Protein AF-A0A7J8U9G7-F1 (afdb_monomer)

Sequence (205 aa):
MRRFLQSLELFEDNERKKLAIFTALAFSQKLSGLPPETVFQPLLKDNLVVKGLVLSFITDFFKEYLVDNSLDDLISILKRGKMEDNLLDFFPSAKRSPEGFSEHFTKEGLVPLVEYNEKKIFEVKLKEMKSALTTQIAEESDISEVIENVKQRVKDAKLPDIEVVRILWDVIMDAVQWSGKNQQQNANSALRQVMCFVFLQFFPF

pLDDT: mean 87.08, std 10.84, range [46.69, 98.31]

Solvent-accessible surface area (backbone atoms only — not comparable to full-atom values): 11313 Å² total; per-residue (Å²): 110,46,70,60,53,64,40,52,89,79,45,53,74,69,54,44,48,50,51,20,36,53,52,20,49,31,59,70,72,60,69,60,82,63,63,45,33,58,57,53,55,45,34,63,40,64,74,39,14,65,69,38,52,32,38,53,34,51,51,44,19,50,56,51,31,51,73,86,39,54,69,68,55,53,51,51,47,27,48,68,24,71,32,64,94,45,62,55,60,38,37,24,77,95,47,58,44,74,65,47,49,41,55,52,34,45,76,71,68,40,45,72,61,38,55,52,49,54,51,50,54,50,53,51,53,53,51,52,51,41,51,54,50,41,50,40,59,75,68,66,51,60,66,69,59,53,52,52,55,48,54,52,49,37,63,75,68,65,55,55,68,71,58,53,53,50,43,53,51,50,41,52,58,69,69,38,69,74,83,52,94,44,69,68,58,31,51,51,48,41,48,52,50,49,62,71,49,50,67,65,73,72,52,88,126

Mean predicted aligned error: 7.47 Å

InterPro domains:
  IPR016024 Armadillo-type fold [SSF48371] (123-187)
  IPR051245 eIF5-mimic translation initiation regulator [PTHR14208] (1-196)
  IPR057397 5MP1/2-like, HEAT domain [PF25504] (1-125)

Structure (mmCIF, N/CA/C/O backbone):
data_AF-A0A7J8U9G7-F1
#
_entry.id   AF-A0A7J8U9G7-F1
#
loop_
_atom_site.group_PDB
_atom_site.id
_atom_site.type_symbol
_atom_site.label_atom_id
_atom_site.label_alt_id
_atom_site.label_comp_id
_atom_site.label_asym_id
_atom_site.label_entity_id
_atom_site.label_seq_id
_atom_site.pdbx_PDB_ins_code
_atom_site.Cartn_x
_atom_site.Cartn_y
_atom_site.Cartn_z
_atom_site.occupancy
_atom_site.B_iso_or_equiv
_atom_site.auth_seq_id
_atom_site.auth_comp_id
_atom_site.auth_asym_id
_atom_site.auth_atom_id
_atom_site.pdbx_PDB_model_num
ATOM 1 N N . MET A 1 1 ? 18.805 11.893 -14.571 1.00 79.69 1 MET A N 1
ATOM 2 C CA . MET A 1 1 ? 17.710 10.918 -14.383 1.00 79.69 1 MET A CA 1
ATOM 3 C C . MET A 1 1 ? 16.328 11.478 -14.730 1.00 79.69 1 MET A C 1
ATOM 5 O O . MET A 1 1 ? 15.748 11.022 -15.703 1.00 79.69 1 MET A O 1
ATOM 9 N N . ARG A 1 2 ? 15.830 12.520 -14.041 1.00 84.75 2 ARG A N 1
ATOM 10 C CA . ARG A 1 2 ? 14.487 13.114 -14.258 1.00 84.75 2 ARG A CA 1
ATOM 11 C C . ARG A 1 2 ? 14.052 13.301 -15.724 1.00 84.75 2 ARG A C 1
ATOM 13 O O . ARG A 1 2 ? 12.976 12.849 -16.091 1.00 84.75 2 ARG A O 1
ATOM 20 N N . ARG A 1 3 ? 14.874 13.950 -16.563 1.00 84.06 3 ARG A N 1
ATOM 21 C CA . ARG A 1 3 ? 14.530 14.220 -17.978 1.00 84.06 3 ARG A CA 1
ATOM 22 C C . ARG A 1 3 ? 14.336 12.944 -18.806 1.00 84.06 3 ARG A C 1
ATOM 24 O O . ARG A 1 3 ? 13.445 12.919 -19.642 1.00 84.06 3 ARG A O 1
ATOM 31 N N . PHE A 1 4 ? 15.123 11.899 -18.546 1.00 83.44 4 PHE A N 1
ATOM 32 C CA . PHE A 1 4 ? 14.993 10.606 -19.228 1.00 83.44 4 PHE A CA 1
ATOM 33 C C . PHE A 1 4 ? 13.660 9.939 -18.879 1.00 83.44 4 PHE A C 1
ATOM 35 O O . PHE A 1 4 ? 12.916 9.547 -19.770 1.00 83.44 4 PHE A O 1
ATOM 42 N N . LEU A 1 5 ? 13.308 9.922 -17.591 1.00 86.25 5 LEU A N 1
ATOM 43 C CA . LEU A 1 5 ? 12.048 9.352 -17.099 1.00 86.25 5 LEU A CA 1
ATOM 44 C C . LEU A 1 5 ? 10.814 10.121 -17.589 1.00 86.25 5 LEU A C 1
ATOM 46 O O . LEU A 1 5 ? 9.773 9.536 -17.853 1.00 86.25 5 LEU A O 1
ATOM 50 N N . GLN A 1 6 ? 10.926 11.437 -17.771 1.00 89.00 6 GLN A N 1
ATOM 51 C CA . GLN A 1 6 ? 9.841 12.251 -18.331 1.00 89.00 6 GLN A CA 1
ATOM 52 C C . GLN A 1 6 ? 9.730 12.168 -19.858 1.00 89.00 6 GLN A C 1
ATOM 54 O O . GLN A 1 6 ? 8.766 12.685 -20.421 1.00 89.00 6 GLN A O 1
ATOM 59 N N . SER A 1 7 ? 10.704 11.531 -20.508 1.00 89.62 7 SER A N 1
ATOM 60 C CA . SER A 1 7 ? 10.773 11.359 -21.959 1.00 89.62 7 SER A CA 1
ATOM 61 C C . SER A 1 7 ? 10.558 9.902 -22.370 1.00 89.62 7 SER A C 1
ATOM 63 O O . SER A 1 7 ? 10.917 9.541 -23.483 1.00 89.62 7 SER A O 1
ATOM 65 N N . LEU A 1 8 ? 9.974 9.062 -21.498 1.00 90.06 8 LEU A N 1
ATOM 66 C CA . LEU A 1 8 ? 9.712 7.642 -21.782 1.00 90.06 8 LEU A CA 1
ATOM 67 C C . LEU A 1 8 ? 8.971 7.418 -23.105 1.00 90.06 8 LEU A C 1
ATOM 69 O O . LEU A 1 8 ? 9.203 6.420 -23.774 1.00 90.06 8 LEU A O 1
ATOM 73 N N . GLU A 1 9 ? 8.111 8.356 -23.499 1.00 91.12 9 GLU A N 1
ATOM 74 C CA . GLU A 1 9 ? 7.371 8.298 -24.763 1.00 91.12 9 GLU A CA 1
ATOM 75 C C . GLU A 1 9 ? 8.240 8.411 -26.025 1.00 91.12 9 GLU A C 1
ATOM 77 O O . GLU A 1 9 ? 7.760 8.082 -27.103 1.00 91.12 9 GLU A O 1
ATOM 82 N N . LEU A 1 10 ? 9.488 8.871 -25.901 1.00 91.19 10 LEU A N 1
ATOM 83 C CA . LEU A 1 10 ? 10.442 8.975 -27.010 1.00 91.19 10 LEU A CA 1
ATOM 84 C C . LEU A 1 10 ? 11.277 7.703 -27.198 1.00 91.19 10 LEU A C 1
ATOM 86 O O . LEU A 1 10 ? 11.988 7.597 -28.190 1.00 91.19 10 LEU A O 1
ATOM 90 N N . PHE A 1 11 ? 11.213 6.772 -26.244 1.00 90.38 11 PHE A N 1
ATOM 91 C CA . PHE A 1 11 ? 11.969 5.526 -26.266 1.00 90.38 11 PHE A CA 1
ATOM 92 C C . PHE A 1 11 ? 11.122 4.379 -26.816 1.00 90.38 11 PHE A C 1
ATOM 94 O O . PHE A 1 11 ? 9.931 4.240 -26.495 1.00 90.38 11 PHE A O 1
ATOM 101 N N . GLU A 1 12 ? 11.763 3.501 -27.579 1.00 93.06 12 GLU A N 1
ATOM 102 C CA . GLU A 1 12 ? 11.168 2.236 -27.999 1.00 93.06 12 GLU A CA 1
ATOM 103 C C . GLU A 1 12 ? 10.930 1.308 -26.795 1.00 93.06 12 GLU A C 1
ATOM 105 O O . GLU A 1 12 ? 11.517 1.477 -25.721 1.00 93.06 12 GLU A O 1
ATOM 110 N N . ASP A 1 13 ? 10.077 0.292 -26.954 1.00 91.25 13 ASP A N 1
ATOM 111 C CA . ASP A 1 13 ? 9.720 -0.624 -25.858 1.00 91.25 13 ASP A CA 1
ATOM 112 C C . ASP A 1 13 ? 10.957 -1.285 -25.222 1.00 91.25 13 ASP A C 1
ATOM 114 O O . ASP A 1 13 ? 11.092 -1.334 -23.997 1.00 91.25 13 ASP A O 1
ATOM 118 N N . ASN A 1 14 ? 11.908 -1.733 -26.047 1.00 93.44 14 ASN A N 1
ATOM 119 C CA . ASN A 1 14 ? 13.140 -2.363 -25.570 1.00 93.44 14 ASN A CA 1
ATOM 120 C C . ASN A 1 14 ? 14.050 -1.375 -24.819 1.00 93.44 14 ASN A C 1
ATOM 122 O O . ASN A 1 14 ? 14.705 -1.737 -23.842 1.00 93.44 14 ASN A O 1
ATOM 126 N N . GLU A 1 15 ? 14.098 -0.118 -25.255 1.00 94.50 15 GLU A N 1
ATOM 127 C CA . GLU A 1 15 ? 14.894 0.922 -24.602 1.00 94.50 15 GLU A CA 1
ATOM 128 C C . GLU A 1 15 ? 14.301 1.302 -23.243 1.00 94.50 15 GLU A C 1
ATOM 130 O O . GLU A 1 15 ? 15.038 1.410 -22.261 1.00 94.50 15 GLU A O 1
ATOM 135 N N . ARG A 1 16 ? 12.967 1.418 -23.154 1.00 95.06 16 ARG A N 1
ATOM 136 C CA . ARG A 1 16 ? 12.263 1.639 -21.881 1.00 95.06 16 ARG A CA 1
ATOM 137 C C . ARG A 1 16 ? 12.526 0.513 -20.891 1.00 95.06 16 ARG A C 1
ATOM 139 O O . ARG A 1 16 ? 12.847 0.794 -19.737 1.00 95.06 16 ARG A O 1
ATOM 146 N N . LYS A 1 17 ? 12.456 -0.739 -21.348 1.00 96.12 17 LYS A N 1
ATOM 147 C CA . LYS A 1 17 ? 12.748 -1.910 -20.515 1.00 96.12 17 LYS A CA 1
ATOM 148 C C . LYS A 1 17 ? 14.187 -1.901 -20.001 1.00 96.12 17 LYS A C 1
ATOM 150 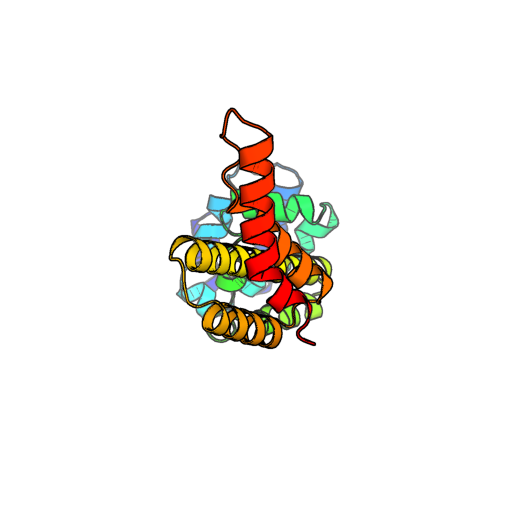O O . LYS A 1 17 ? 14.418 -2.067 -18.806 1.00 96.12 17 LYS A O 1
ATOM 155 N N . LYS A 1 18 ? 15.164 -1.642 -20.876 1.00 96.06 18 LYS A N 1
ATOM 156 C CA . LYS A 1 18 ? 16.576 -1.507 -20.475 1.00 96.06 18 LYS A CA 1
ATOM 157 C C . LYS A 1 18 ? 16.775 -0.386 -19.459 1.00 96.06 18 LYS A C 1
ATOM 159 O O . LYS A 1 18 ? 17.533 -0.563 -18.511 1.00 96.06 18 LYS A O 1
ATOM 164 N N . LEU A 1 19 ? 16.091 0.746 -19.629 1.00 95.19 19 LEU A N 1
ATOM 165 C CA . LEU A 1 19 ? 16.151 1.851 -18.677 1.00 95.19 19 LEU A CA 1
ATOM 166 C C . LEU A 1 19 ? 15.555 1.461 -17.316 1.00 95.19 19 LEU A C 1
ATOM 168 O O . LEU A 1 19 ? 16.134 1.819 -16.291 1.00 95.19 19 LEU A O 1
ATOM 172 N N . ALA A 1 20 ? 14.446 0.718 -17.290 1.00 96.62 20 ALA A N 1
ATOM 173 C CA . ALA A 1 20 ? 13.843 0.213 -16.056 1.00 96.62 20 ALA A CA 1
ATOM 174 C C . ALA A 1 20 ? 14.797 -0.726 -15.305 1.00 96.62 20 ALA A C 1
ATOM 176 O O . ALA A 1 20 ? 15.092 -0.482 -14.135 1.00 96.62 20 ALA A O 1
ATOM 177 N N . ILE A 1 21 ? 15.361 -1.711 -16.011 1.00 96.19 21 ILE A N 1
ATOM 178 C CA . ILE A 1 21 ? 16.351 -2.664 -15.485 1.00 96.19 21 ILE A CA 1
ATOM 179 C C . ILE A 1 21 ? 17.583 -1.930 -14.952 1.00 96.19 21 ILE A C 1
ATOM 181 O O . ILE A 1 21 ? 17.975 -2.111 -13.803 1.00 96.19 21 ILE A O 1
ATOM 185 N N . PHE A 1 22 ? 18.164 -1.029 -15.751 1.00 94.88 22 PHE A N 1
ATOM 186 C CA . PHE A 1 22 ? 19.314 -0.228 -15.330 1.00 94.88 22 PHE A CA 1
ATOM 187 C C . PHE A 1 22 ? 19.013 0.563 -14.053 1.00 94.88 22 PHE A C 1
ATOM 189 O O . PHE A 1 22 ? 19.833 0.616 -13.138 1.00 94.88 22 PHE A O 1
ATOM 196 N N . THR A 1 23 ? 17.825 1.165 -13.977 1.00 94.06 23 THR A N 1
ATOM 197 C CA . THR A 1 23 ? 17.411 1.934 -12.803 1.00 94.06 23 THR A CA 1
ATOM 198 C C . THR A 1 23 ? 17.274 1.026 -11.581 1.00 94.06 23 THR A C 1
ATOM 200 O O . THR A 1 23 ? 17.773 1.387 -10.518 1.00 94.06 23 THR A O 1
ATOM 203 N N . ALA A 1 24 ? 16.667 -0.157 -11.721 1.00 95.94 24 ALA A N 1
ATOM 204 C CA . ALA A 1 24 ? 16.536 -1.142 -10.645 1.00 95.94 24 ALA A CA 1
ATOM 205 C C . ALA A 1 24 ? 17.899 -1.590 -10.110 1.00 95.94 24 ALA A C 1
ATOM 207 O O . ALA A 1 24 ? 18.147 -1.495 -8.907 1.00 95.94 24 ALA A O 1
ATOM 208 N N . LEU A 1 25 ? 18.820 -1.963 -11.001 1.00 94.44 25 LEU A N 1
ATOM 209 C CA . LEU A 1 25 ? 20.182 -2.358 -10.639 1.00 94.44 25 LEU A CA 1
ATOM 210 C C . LEU A 1 25 ? 20.944 -1.225 -9.940 1.00 94.44 25 LEU A C 1
ATOM 212 O O . LEU A 1 25 ? 21.625 -1.460 -8.943 1.00 94.44 25 LEU A O 1
ATOM 216 N N . ALA A 1 26 ? 20.783 0.020 -10.398 1.00 93.50 26 ALA A N 1
ATOM 217 C CA . ALA A 1 26 ? 21.421 1.178 -9.776 1.00 93.50 26 ALA A CA 1
ATOM 218 C C . ALA A 1 26 ? 20.943 1.426 -8.329 1.00 93.50 26 ALA A C 1
ATOM 220 O O . ALA A 1 26 ? 21.732 1.902 -7.506 1.00 93.50 26 ALA A O 1
ATOM 221 N N . PHE A 1 27 ? 19.682 1.105 -8.004 1.00 93.62 27 PHE A N 1
ATOM 222 C CA . PHE A 1 27 ? 19.180 1.126 -6.622 1.00 93.62 27 PHE A CA 1
ATOM 223 C C . PHE A 1 27 ? 19.618 -0.102 -5.823 1.00 93.62 27 PHE A C 1
ATOM 225 O O . PHE A 1 27 ? 20.065 0.066 -4.689 1.00 93.62 27 PHE A O 1
ATOM 232 N N . SER A 1 28 ? 19.521 -1.299 -6.409 1.00 92.94 28 SER A N 1
ATOM 233 C CA . SER A 1 28 ? 19.905 -2.577 -5.789 1.00 92.94 28 SER A CA 1
ATOM 234 C C . SER A 1 28 ? 21.354 -2.531 -5.298 1.00 92.94 28 SER A C 1
ATOM 236 O O . SER A 1 28 ? 21.652 -2.714 -4.119 1.00 92.94 28 SER A O 1
ATOM 238 N N . GLN A 1 29 ? 22.261 -2.119 -6.182 1.00 90.00 29 GLN A N 1
ATOM 239 C CA . GLN A 1 29 ? 23.694 -2.056 -5.906 1.00 90.00 29 GLN A CA 1
ATOM 240 C C . GLN A 1 29 ? 24.104 -0.784 -5.142 1.00 90.00 29 GLN A C 1
ATOM 242 O O . GLN A 1 29 ? 25.289 -0.550 -4.916 1.00 90.00 29 GLN A O 1
ATOM 247 N N . LYS A 1 30 ? 23.139 0.068 -4.754 1.00 86.31 30 LYS A N 1
ATOM 248 C CA . LYS A 1 30 ? 23.353 1.355 -4.060 1.00 86.31 30 LYS A CA 1
ATOM 249 C C . LYS A 1 30 ? 24.326 2.300 -4.787 1.00 86.31 30 LYS A C 1
ATOM 251 O O . LYS A 1 30 ? 24.902 3.193 -4.170 1.00 86.31 30 LYS A O 1
ATOM 256 N N . LEU A 1 31 ? 24.478 2.136 -6.102 1.00 80.69 31 LEU A N 1
ATOM 257 C CA . LEU A 1 31 ? 25.436 2.876 -6.931 1.00 80.69 31 LEU A CA 1
ATOM 258 C C . LEU A 1 31 ? 24.963 4.283 -7.282 1.00 80.69 31 LEU A C 1
ATOM 260 O O . LEU A 1 31 ? 25.775 5.158 -7.569 1.00 80.69 31 LEU A O 1
ATOM 264 N N . SER A 1 32 ? 23.649 4.505 -7.303 1.00 74.06 32 SER A N 1
ATOM 265 C CA . SER A 1 32 ? 23.098 5.764 -7.798 1.00 74.06 32 SER A CA 1
ATOM 266 C C . SER A 1 32 ? 23.397 6.946 -6.869 1.00 74.06 32 SER A C 1
ATOM 268 O O . SER A 1 32 ? 23.549 8.070 -7.343 1.00 74.06 32 SER A O 1
ATOM 270 N N . GLY A 1 33 ? 23.406 6.720 -5.548 1.00 77.12 33 GLY A N 1
ATOM 271 C CA . GLY A 1 33 ? 23.324 7.793 -4.548 1.00 77.12 33 GLY A CA 1
ATOM 272 C C . GLY A 1 33 ? 22.077 8.681 -4.703 1.00 77.12 33 GLY A C 1
ATOM 273 O O . GLY A 1 33 ? 21.961 9.706 -4.034 1.00 77.12 33 GLY A O 1
ATOM 274 N N . LEU A 1 34 ? 21.147 8.313 -5.595 1.00 81.44 34 LEU A N 1
ATOM 275 C CA . LEU A 1 34 ? 19.993 9.121 -5.952 1.00 81.44 34 LEU A CA 1
ATOM 276 C C . LEU A 1 34 ? 18.871 8.893 -4.937 1.00 81.44 34 LEU A C 1
ATOM 278 O O . LEU A 1 34 ? 18.533 7.741 -4.639 1.00 81.44 34 LEU A O 1
ATOM 282 N N . PRO A 1 35 ? 18.235 9.965 -4.442 1.00 89.00 35 PRO A N 1
ATOM 283 C CA . PRO A 1 35 ? 17.026 9.825 -3.647 1.00 89.00 35 PRO A CA 1
ATOM 284 C C . PRO A 1 35 ? 15.902 9.181 -4.492 1.00 89.00 35 PRO A C 1
ATOM 286 O O . PRO A 1 35 ? 15.669 9.643 -5.618 1.00 89.00 35 PRO A O 1
ATOM 289 N N . PRO A 1 36 ? 15.217 8.121 -4.013 1.00 91.81 36 PRO A N 1
ATOM 290 C CA . PRO A 1 36 ? 14.189 7.399 -4.773 1.00 91.81 36 PRO A CA 1
ATOM 291 C C . PRO A 1 36 ? 13.070 8.284 -5.340 1.00 91.81 36 PRO A C 1
ATOM 293 O O . PRO A 1 36 ? 12.582 8.055 -6.446 1.00 91.81 36 PRO A O 1
ATOM 296 N N . GLU A 1 37 ? 12.702 9.350 -4.636 1.00 91.62 37 GLU A N 1
ATOM 297 C CA . GLU A 1 37 ? 11.693 10.321 -5.057 1.00 91.62 37 GLU A CA 1
ATOM 298 C C . GLU A 1 37 ? 12.067 11.034 -6.365 1.00 91.62 37 GLU A C 1
ATOM 300 O O . GLU A 1 37 ? 11.192 11.372 -7.160 1.00 91.62 37 GLU A O 1
ATOM 305 N N . THR A 1 38 ? 13.365 11.188 -6.651 1.00 90.38 38 THR A N 1
ATOM 306 C CA . THR A 1 38 ? 13.858 11.794 -7.902 1.00 90.38 38 THR A CA 1
ATOM 307 C C . THR A 1 38 ? 13.702 10.880 -9.118 1.00 90.38 38 THR A C 1
ATOM 309 O O . THR A 1 38 ? 13.920 11.322 -10.251 1.00 90.38 38 THR A O 1
ATOM 312 N N . VAL A 1 39 ? 13.324 9.621 -8.889 1.00 90.94 39 VAL A N 1
ATOM 313 C CA . VAL A 1 39 ? 13.019 8.628 -9.918 1.00 90.94 39 VAL A CA 1
ATOM 314 C C . VAL A 1 39 ? 11.518 8.407 -10.004 1.00 90.94 39 VAL A C 1
ATOM 316 O O . VAL A 1 39 ? 10.947 8.558 -11.080 1.00 90.94 39 VAL A O 1
ATOM 319 N N . PHE A 1 40 ? 10.858 8.132 -8.882 1.00 92.44 40 PHE A N 1
ATOM 320 C CA . PHE A 1 40 ? 9.444 7.781 -8.921 1.00 92.44 40 PHE A CA 1
ATOM 321 C C . PHE A 1 40 ? 8.517 8.967 -9.205 1.00 92.44 40 PHE A C 1
ATOM 323 O O . PHE A 1 40 ? 7.631 8.849 -10.046 1.00 92.44 40 PHE A O 1
ATOM 330 N N . GLN A 1 41 ? 8.730 10.132 -8.583 1.00 91.94 41 GLN A N 1
ATOM 331 C CA . GLN A 1 41 ? 7.816 11.266 -8.776 1.00 91.94 41 GLN A CA 1
ATOM 332 C C . GLN A 1 41 ? 7.816 11.797 -10.218 1.00 91.94 41 GLN A C 1
ATOM 334 O O . GLN A 1 41 ? 6.743 12.080 -10.747 1.00 91.94 41 GLN A O 1
ATOM 339 N N . PRO A 1 42 ? 8.967 11.910 -10.915 1.00 91.50 42 PRO A N 1
ATOM 340 C CA . PRO A 1 42 ? 8.965 12.338 -12.310 1.00 91.50 42 PRO A CA 1
ATOM 341 C C . PRO A 1 42 ? 8.221 11.423 -13.278 1.00 91.50 42 PRO A C 1
ATOM 343 O O . PRO A 1 42 ? 7.826 11.907 -14.339 1.00 91.50 42 PRO A O 1
ATOM 346 N N . LEU A 1 43 ? 8.061 10.137 -12.946 1.00 90.81 43 LEU A N 1
ATOM 347 C CA . LEU A 1 43 ? 7.317 9.191 -13.775 1.00 90.81 43 LEU A CA 1
ATOM 348 C C . LEU A 1 43 ? 5.825 9.522 -13.808 1.00 90.81 43 LEU A C 1
ATOM 350 O O . LEU A 1 43 ? 5.201 9.339 -14.844 1.00 90.81 43 LEU A O 1
ATOM 354 N N . LEU A 1 44 ? 5.269 10.083 -12.731 1.00 90.56 44 LEU A N 1
ATOM 355 C CA . LEU A 1 44 ? 3.839 10.391 -12.588 1.00 90.56 44 LEU A CA 1
ATOM 356 C C . LEU A 1 44 ? 3.355 11.584 -13.431 1.00 90.56 44 LEU A C 1
ATOM 358 O O . LEU A 1 44 ? 2.384 12.249 -13.091 1.00 90.56 44 LEU A O 1
ATOM 362 N N . LYS A 1 45 ? 4.026 11.891 -14.541 1.00 89.00 45 LYS A N 1
ATOM 363 C CA . LYS A 1 45 ? 3.549 12.886 -15.497 1.00 89.00 45 LYS A CA 1
ATOM 364 C C . LYS A 1 45 ? 2.305 12.333 -16.203 1.00 89.00 45 LYS A C 1
ATOM 366 O O . LYS A 1 45 ? 2.386 11.275 -16.828 1.00 89.00 45 LYS A O 1
ATOM 371 N N . ASP A 1 46 ? 1.190 13.066 -16.151 1.00 86.31 46 ASP A N 1
ATOM 372 C CA . ASP A 1 46 ? -0.135 12.604 -16.604 1.00 86.31 46 ASP A CA 1
ATOM 373 C C . ASP A 1 46 ? -0.127 11.927 -17.980 1.00 86.31 46 ASP A C 1
ATOM 375 O O . ASP A 1 46 ? -0.711 10.860 -18.161 1.00 86.31 46 ASP A O 1
ATOM 379 N N . ASN A 1 47 ? 0.589 12.495 -18.957 1.00 90.62 47 ASN A N 1
ATOM 380 C CA . ASN A 1 47 ? 0.635 11.937 -20.308 1.00 90.62 47 ASN A CA 1
ATOM 381 C C . ASN A 1 47 ? 1.283 10.540 -20.369 1.00 90.62 47 ASN A C 1
ATOM 383 O O . ASN A 1 47 ? 0.869 9.714 -21.181 1.00 90.62 47 ASN A O 1
ATOM 387 N N . LEU A 1 48 ? 2.278 10.261 -19.523 1.00 91.88 48 LEU A N 1
ATOM 388 C CA . LEU A 1 48 ? 2.953 8.963 -19.459 1.00 91.88 48 LEU A CA 1
ATOM 389 C C . LEU A 1 48 ? 2.086 7.927 -18.739 1.00 91.88 48 LEU A C 1
ATOM 391 O O . LEU A 1 48 ? 2.042 6.767 -19.155 1.00 91.88 48 LEU A O 1
ATOM 395 N N . VAL A 1 49 ? 1.390 8.357 -17.683 1.00 93.56 49 VAL A N 1
ATOM 396 C CA . VAL A 1 49 ? 0.473 7.520 -16.899 1.00 93.56 49 VAL A CA 1
ATOM 397 C C . VAL A 1 49 ? -0.714 7.091 -17.758 1.00 93.56 49 VAL A C 1
ATOM 399 O O . V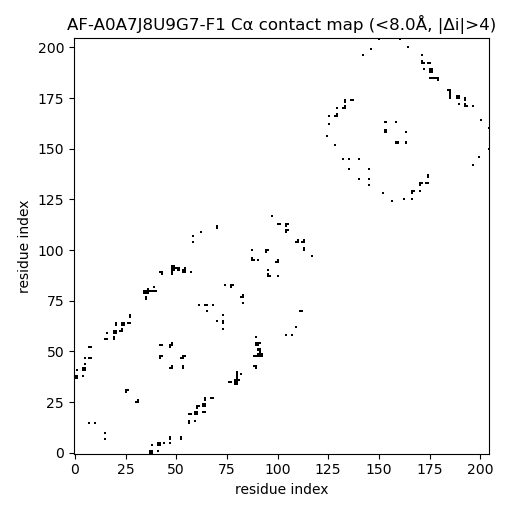AL A 1 49 ? -1.012 5.903 -17.842 1.00 93.56 49 VAL A O 1
ATOM 402 N N . VAL A 1 50 ? -1.342 8.028 -18.477 1.00 92.31 50 VAL A N 1
ATOM 403 C CA . VAL A 1 50 ? -2.477 7.744 -19.375 1.00 92.31 50 VAL A CA 1
ATOM 404 C C . VAL A 1 50 ? -2.093 6.750 -20.474 1.00 92.31 50 VAL A C 1
ATOM 406 O O . VAL A 1 50 ? -2.865 5.844 -20.777 1.00 92.31 50 VAL A O 1
ATOM 409 N N . LYS A 1 51 ? -0.882 6.869 -21.032 1.00 92.31 51 LYS A N 1
ATOM 410 C CA . LYS A 1 51 ? -0.356 5.947 -22.053 1.00 92.31 51 LYS A CA 1
ATOM 411 C C . LYS A 1 51 ? 0.061 4.575 -21.495 1.00 92.31 51 LYS A C 1
ATOM 413 O O . LYS A 1 51 ? 0.455 3.711 -22.270 1.00 92.31 51 LYS A O 1
ATOM 418 N N . GLY A 1 52 ? 0.028 4.371 -20.176 1.00 93.44 52 GLY A N 1
ATOM 419 C CA . GLY A 1 52 ? 0.452 3.124 -19.528 1.00 93.44 52 GLY A CA 1
ATOM 420 C C . GLY A 1 52 ? 1.965 2.884 -19.523 1.00 93.44 52 GLY A C 1
ATOM 421 O O . GLY A 1 52 ? 2.411 1.817 -19.101 1.00 93.44 52 GLY A O 1
ATOM 422 N N . LEU A 1 53 ? 2.769 3.869 -19.942 1.00 95.38 53 LEU A N 1
ATOM 423 C CA . LEU A 1 53 ? 4.228 3.730 -20.007 1.00 95.38 53 LEU A CA 1
ATOM 424 C C . LEU A 1 53 ? 4.842 3.619 -18.612 1.00 95.38 53 LEU A C 1
ATOM 426 O O . LEU A 1 53 ? 5.809 2.888 -18.414 1.00 95.38 53 LEU A O 1
ATOM 430 N N . VAL A 1 54 ? 4.256 4.329 -17.645 1.00 96.12 54 VAL A N 1
ATOM 431 C CA . VAL A 1 54 ? 4.688 4.315 -16.243 1.00 96.12 54 VAL A CA 1
ATOM 432 C C . VAL A 1 54 ? 4.479 2.942 -15.624 1.00 96.12 54 VAL A C 1
ATOM 434 O O . VAL A 1 54 ? 5.412 2.397 -15.041 1.00 96.12 54 VAL A O 1
ATOM 437 N N . LEU A 1 55 ? 3.289 2.361 -15.798 1.00 97.00 55 LEU A N 1
ATOM 438 C CA . LEU A 1 55 ? 2.973 1.033 -15.280 1.00 97.00 55 LEU A CA 1
ATOM 439 C C . LEU A 1 55 ? 3.916 -0.029 -15.856 1.00 97.00 55 LEU A C 1
ATOM 441 O O . LEU A 1 55 ? 4.452 -0.838 -15.102 1.00 97.00 55 LEU A O 1
ATOM 445 N N . SER A 1 56 ? 4.172 0.010 -17.168 1.00 96.56 56 SER A N 1
ATOM 446 C CA . SER A 1 56 ? 5.133 -0.893 -17.816 1.00 96.56 56 SER A CA 1
ATOM 447 C C . SER A 1 56 ? 6.534 -0.740 -17.222 1.00 96.56 56 SER A C 1
ATOM 449 O O . SER A 1 56 ? 7.137 -1.727 -16.812 1.00 96.56 56 SER A O 1
ATOM 451 N N . PHE A 1 57 ? 7.030 0.497 -17.122 1.00 97.25 57 PHE A N 1
ATOM 452 C CA . PHE A 1 57 ? 8.359 0.786 -16.585 1.00 97.25 57 PHE A CA 1
ATOM 453 C C . PHE A 1 57 ? 8.516 0.299 -15.140 1.00 97.25 57 PHE A C 1
ATOM 455 O O . PHE A 1 57 ? 9.504 -0.347 -14.802 1.00 97.25 57 PHE A O 1
ATOM 462 N N . ILE A 1 58 ? 7.540 0.599 -14.281 1.00 97.44 58 ILE A N 1
ATOM 463 C CA . ILE A 1 58 ? 7.570 0.222 -12.865 1.00 97.44 58 ILE A CA 1
ATOM 464 C C . ILE A 1 58 ? 7.482 -1.292 -12.684 1.00 97.44 58 ILE A C 1
ATOM 466 O O . ILE A 1 58 ? 8.143 -1.838 -11.806 1.00 97.44 58 ILE A O 1
ATOM 470 N N . THR A 1 59 ? 6.729 -1.978 -13.541 1.00 98.12 59 THR A N 1
ATOM 471 C CA . THR A 1 59 ? 6.644 -3.442 -13.519 1.00 98.12 59 THR A CA 1
ATOM 472 C C . THR A 1 59 ? 8.001 -4.076 -13.813 1.00 98.12 59 THR A C 1
ATOM 474 O O . THR A 1 59 ? 8.451 -4.925 -13.045 1.00 98.12 59 THR A O 1
ATOM 477 N N . ASP A 1 60 ? 8.679 -3.639 -14.879 1.00 98.31 60 ASP A N 1
ATOM 478 C CA . ASP A 1 60 ? 10.026 -4.121 -15.208 1.00 98.31 60 ASP A CA 1
ATOM 479 C C . ASP A 1 60 ? 11.030 -3.777 -14.096 1.00 98.31 60 ASP A C 1
ATOM 481 O O . ASP A 1 60 ? 11.852 -4.610 -13.719 1.00 98.31 60 ASP A O 1
ATOM 485 N N . PHE A 1 61 ? 10.925 -2.574 -13.522 1.00 97.69 61 PHE A N 1
ATOM 486 C CA . PHE A 1 61 ? 11.759 -2.147 -12.401 1.00 97.69 61 PHE A CA 1
ATOM 487 C C . PHE A 1 61 ? 11.563 -3.040 -11.164 1.00 97.69 61 PHE A C 1
ATOM 489 O O . PHE A 1 61 ? 12.549 -3.486 -10.586 1.00 97.69 61 PHE A O 1
ATOM 496 N N . PHE A 1 62 ? 10.322 -3.325 -10.752 1.00 98.19 62 PHE A N 1
ATOM 497 C CA . PHE A 1 62 ? 10.049 -4.172 -9.583 1.00 98.19 62 PHE A CA 1
ATOM 498 C C . PHE A 1 62 ? 10.537 -5.598 -9.790 1.00 98.19 62 PHE A C 1
ATOM 500 O O . PHE A 1 62 ? 11.163 -6.151 -8.890 1.00 98.19 62 PHE A O 1
ATOM 507 N N . LYS A 1 63 ? 10.290 -6.172 -10.972 1.00 98.19 63 LYS A N 1
ATOM 508 C CA . LYS A 1 63 ? 10.772 -7.512 -11.315 1.00 98.19 63 LYS A CA 1
ATOM 509 C C . LYS A 1 63 ? 12.277 -7.620 -11.170 1.00 98.19 63 LYS A C 1
ATOM 511 O O . LYS A 1 63 ? 12.742 -8.515 -10.482 1.00 98.19 63 LYS A O 1
ATOM 516 N N . GLU A 1 64 ? 13.009 -6.699 -11.791 1.00 98.00 64 GLU A N 1
ATOM 517 C CA . GLU A 1 64 ? 14.468 -6.703 -11.741 1.00 98.00 64 GLU A CA 1
ATOM 518 C C . GLU A 1 64 ? 14.981 -6.446 -10.319 1.00 98.00 64 GLU A C 1
ATOM 520 O O . GLU A 1 64 ? 15.887 -7.124 -9.847 1.00 98.00 64 GLU A O 1
ATOM 525 N N . TYR A 1 65 ? 14.381 -5.493 -9.600 1.00 97.44 65 TYR A N 1
ATOM 526 C CA . TYR A 1 65 ? 14.805 -5.158 -8.242 1.00 97.44 65 TYR A CA 1
ATOM 527 C C . TYR A 1 65 ? 14.657 -6.349 -7.285 1.00 97.44 65 TYR A C 1
ATOM 529 O O . TYR A 1 65 ? 15.542 -6.591 -6.464 1.00 97.44 65 TYR A O 1
ATOM 537 N N . LEU A 1 66 ? 13.573 -7.118 -7.420 1.00 97.75 66 LEU A N 1
ATOM 538 C CA . LEU A 1 66 ? 13.272 -8.284 -6.585 1.00 97.75 66 LEU A CA 1
ATOM 539 C C . LEU A 1 66 ? 14.079 -9.543 -6.943 1.00 97.75 66 LEU A C 1
ATOM 541 O O . LEU A 1 66 ? 13.936 -10.551 -6.257 1.00 97.75 66 LEU A O 1
ATOM 545 N N . VAL A 1 67 ? 14.930 -9.509 -7.976 1.00 96.75 67 VAL A N 1
ATOM 546 C CA . VAL A 1 67 ? 15.870 -10.613 -8.251 1.00 96.75 67 VAL A CA 1
ATOM 547 C C . VAL A 1 67 ? 16.891 -10.739 -7.118 1.00 96.75 67 VAL A C 1
ATOM 549 O O . VAL A 1 67 ? 17.134 -11.843 -6.636 1.00 96.75 67 VAL A O 1
ATOM 552 N N . ASP A 1 68 ? 17.441 -9.606 -6.667 1.00 94.94 68 ASP A N 1
ATOM 553 C CA . ASP A 1 68 ? 18.523 -9.558 -5.672 1.00 94.94 68 ASP A CA 1
ATOM 554 C C . ASP A 1 68 ? 18.102 -8.948 -4.321 1.00 94.94 68 ASP A C 1
ATOM 556 O O . ASP A 1 68 ? 18.883 -8.964 -3.369 1.00 94.94 68 ASP A O 1
ATOM 560 N N . ASN A 1 69 ? 16.896 -8.377 -4.218 1.00 96.94 69 ASN A N 1
ATOM 561 C CA . ASN A 1 69 ? 16.420 -7.684 -3.015 1.00 96.94 69 ASN A CA 1
ATOM 562 C C . ASN A 1 69 ? 15.101 -8.268 -2.508 1.00 96.94 69 ASN A C 1
ATOM 564 O O . ASN A 1 69 ? 14.313 -8.836 -3.264 1.00 96.94 69 ASN A O 1
ATOM 568 N N . SER A 1 70 ? 14.836 -8.079 -1.216 1.00 97.56 70 SER A N 1
ATOM 569 C CA . SER A 1 70 ? 13.582 -8.514 -0.606 1.00 97.56 70 SER A CA 1
ATOM 570 C C . SER A 1 70 ? 12.416 -7.575 -0.941 1.00 97.56 70 SER A C 1
ATOM 572 O O . SER A 1 70 ? 12.599 -6.423 -1.349 1.00 97.56 70 SER A O 1
ATOM 574 N N . LEU A 1 71 ? 11.186 -8.046 -0.706 1.00 97.56 71 LEU A N 1
ATOM 575 C CA . LEU A 1 71 ? 10.005 -7.184 -0.767 1.00 97.56 71 LEU A CA 1
ATOM 576 C C . LEU A 1 71 ? 10.104 -6.029 0.241 1.00 97.56 71 LEU A C 1
ATOM 578 O O . LEU A 1 71 ? 9.760 -4.905 -0.105 1.00 97.56 71 LEU A O 1
ATOM 582 N N . ASP A 1 72 ? 10.622 -6.268 1.446 1.00 97.44 72 ASP A N 1
ATOM 583 C CA . ASP A 1 72 ? 10.786 -5.222 2.462 1.00 97.44 72 ASP A CA 1
ATOM 584 C C . ASP A 1 72 ? 11.737 -4.109 1.993 1.00 97.44 72 ASP A C 1
ATOM 586 O O . ASP A 1 72 ? 11.470 -2.924 2.218 1.00 97.44 72 ASP A O 1
ATOM 590 N N . ASP A 1 73 ? 12.803 -4.465 1.270 1.00 96.75 73 ASP A N 1
ATOM 591 C CA . ASP A 1 73 ? 13.699 -3.492 0.637 1.00 96.75 73 ASP A CA 1
ATOM 592 C C . ASP A 1 73 ? 12.963 -2.676 -0.433 1.00 96.75 73 ASP A C 1
ATOM 594 O O . ASP A 1 73 ? 13.086 -1.446 -0.475 1.00 96.75 73 ASP A O 1
ATOM 598 N N . LEU A 1 74 ? 12.138 -3.337 -1.257 1.00 97.31 74 LEU A N 1
ATOM 599 C CA . LEU A 1 74 ? 11.310 -2.666 -2.259 1.00 97.31 74 LEU A CA 1
ATOM 600 C C . LEU A 1 74 ? 10.332 -1.677 -1.600 1.00 97.31 74 LEU A C 1
ATOM 602 O O . LEU A 1 74 ? 10.235 -0.513 -1.999 1.00 97.31 74 LEU A O 1
ATOM 606 N N . ILE A 1 75 ? 9.636 -2.105 -0.549 1.00 97.00 75 ILE A N 1
ATOM 607 C CA . ILE A 1 75 ? 8.729 -1.247 0.218 1.00 97.00 75 ILE A CA 1
ATOM 608 C C . ILE A 1 75 ? 9.494 -0.073 0.848 1.00 97.00 75 ILE A C 1
ATOM 610 O O . ILE A 1 75 ? 9.021 1.063 0.819 1.00 97.00 75 ILE A O 1
ATOM 614 N N . SER A 1 76 ? 10.710 -0.296 1.347 1.00 95.88 76 SER A N 1
ATOM 615 C CA . SER A 1 76 ? 11.569 0.756 1.902 1.00 95.88 76 SER A CA 1
ATOM 616 C C . SER A 1 76 ? 11.950 1.824 0.867 1.00 95.88 76 SER A C 1
ATOM 618 O O . SER A 1 76 ? 11.879 3.027 1.154 1.00 95.88 76 SER A O 1
ATOM 620 N N . ILE A 1 77 ? 12.295 1.434 -0.368 1.00 95.44 77 ILE A N 1
ATOM 621 C CA . ILE A 1 77 ? 12.573 2.419 -1.428 1.00 95.44 77 ILE A CA 1
ATOM 622 C C . ILE A 1 77 ? 11.306 3.155 -1.877 1.00 95.44 77 ILE A C 1
ATOM 624 O O . ILE A 1 77 ? 11.377 4.354 -2.153 1.00 95.44 77 ILE A O 1
ATOM 628 N N . LEU A 1 78 ? 10.146 2.489 -1.885 1.00 95.81 78 LEU A N 1
ATOM 629 C CA . LEU A 1 78 ? 8.855 3.108 -2.194 1.00 95.81 78 LEU A CA 1
ATOM 630 C C . LEU A 1 78 ? 8.435 4.114 -1.117 1.00 95.81 78 LEU A C 1
ATOM 632 O O . LEU A 1 78 ? 7.971 5.203 -1.458 1.00 95.81 78 LEU A O 1
ATOM 636 N N . LYS A 1 79 ? 8.668 3.810 0.167 1.00 95.38 79 LYS A N 1
ATOM 637 C CA . LYS A 1 79 ? 8.480 4.741 1.295 1.00 95.38 79 LYS A CA 1
ATOM 638 C C . LYS A 1 79 ? 9.314 6.001 1.122 1.00 95.38 79 LYS A C 1
ATOM 640 O O . LYS A 1 79 ? 8.78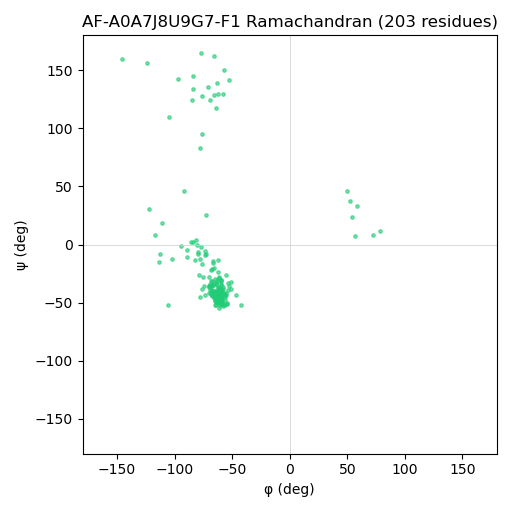3 7.109 1.134 1.00 95.38 79 LYS A O 1
ATOM 645 N N . ARG A 1 80 ? 10.621 5.837 0.897 1.00 94.25 80 ARG A N 1
ATOM 646 C CA . ARG A 1 80 ? 11.546 6.955 0.635 1.00 94.25 80 ARG A CA 1
ATOM 647 C C . ARG A 1 80 ? 11.140 7.748 -0.608 1.00 94.25 80 ARG A C 1
ATOM 649 O O . ARG A 1 80 ? 11.245 8.968 -0.620 1.00 94.25 80 ARG A O 1
ATOM 656 N N . GLY A 1 81 ? 10.608 7.056 -1.614 1.00 94.25 81 GLY A N 1
ATOM 657 C CA . GLY A 1 81 ? 10.045 7.640 -2.825 1.00 94.25 81 GLY A CA 1
ATOM 658 C C . GLY A 1 81 ? 8.694 8.337 -2.659 1.00 94.25 81 GLY A C 1
ATOM 659 O O . GLY A 1 81 ? 8.251 8.983 -3.606 1.00 94.25 81 GLY A O 1
ATOM 660 N N . LYS A 1 82 ? 8.051 8.228 -1.486 1.00 93.81 82 LYS A N 1
ATOM 661 C CA . LYS A 1 82 ? 6.677 8.685 -1.202 1.00 93.81 82 LYS A CA 1
ATOM 662 C C . LYS A 1 82 ? 5.609 8.041 -2.101 1.00 93.81 82 LYS A C 1
ATOM 664 O O . LYS A 1 82 ? 4.610 8.672 -2.437 1.00 93.81 82 LYS A O 1
ATOM 669 N N . MET A 1 83 ? 5.835 6.785 -2.481 1.00 94.50 83 MET A N 1
ATOM 670 C CA . MET A 1 83 ? 4.985 6.028 -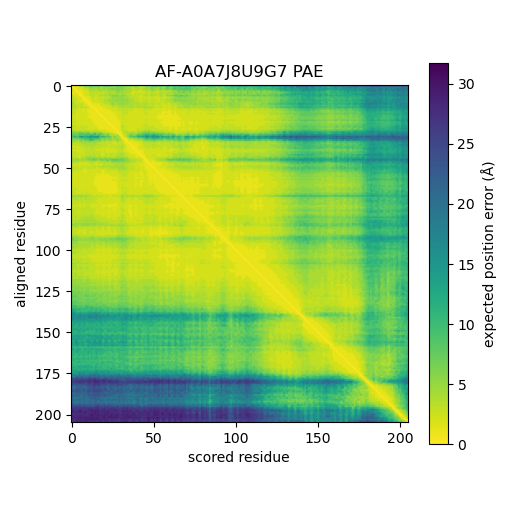3.406 1.00 94.50 83 MET A CA 1
ATOM 671 C C . MET A 1 83 ? 4.258 4.846 -2.778 1.00 94.50 83 MET A C 1
ATOM 673 O O . MET A 1 83 ? 3.327 4.333 -3.385 1.00 94.50 83 MET A O 1
ATOM 677 N N . GLU A 1 84 ? 4.657 4.403 -1.588 1.00 93.75 84 GLU A N 1
ATOM 678 C CA . GLU A 1 84 ? 4.077 3.216 -0.945 1.00 93.75 84 GLU A CA 1
ATOM 679 C C . GLU A 1 84 ? 2.554 3.331 -0.739 1.00 93.75 84 GLU A C 1
ATOM 681 O O . GLU A 1 84 ? 1.833 2.349 -0.892 1.00 93.75 84 GLU A O 1
ATOM 686 N N . ASP A 1 85 ? 2.046 4.515 -0.388 1.00 90.88 85 ASP A N 1
ATOM 687 C CA . ASP A 1 85 ? 0.604 4.773 -0.218 1.00 90.88 85 ASP A CA 1
ATOM 688 C C . ASP A 1 85 ? -0.121 5.057 -1.541 1.00 90.88 85 ASP A C 1
ATOM 690 O O . ASP A 1 85 ? -1.344 5.011 -1.603 1.00 90.88 85 ASP A O 1
ATOM 694 N N . ASN A 1 86 ? 0.633 5.314 -2.611 1.00 91.88 86 ASN A N 1
ATOM 695 C CA . ASN A 1 86 ? 0.131 5.832 -3.881 1.00 91.88 86 ASN A CA 1
ATOM 696 C C . ASN A 1 86 ? 0.469 4.894 -5.050 1.00 91.88 86 ASN A C 1
ATOM 698 O O . ASN A 1 86 ? 0.674 5.337 -6.177 1.00 91.88 86 ASN A O 1
ATOM 702 N N . LEU A 1 87 ? 0.558 3.583 -4.808 1.00 93.88 87 LEU A N 1
ATOM 703 C CA . LEU A 1 87 ? 0.943 2.615 -5.844 1.00 93.88 87 LEU A CA 1
ATOM 704 C C . LEU A 1 87 ? -0.012 2.607 -7.047 1.00 93.88 87 LEU A C 1
ATOM 706 O O . LEU A 1 87 ? 0.415 2.366 -8.178 1.00 93.88 87 LEU A O 1
ATOM 710 N N . LEU A 1 88 ? -1.293 2.919 -6.825 1.00 95.12 88 LEU A N 1
ATOM 711 C CA . LEU A 1 88 ? -2.278 3.061 -7.897 1.00 95.12 88 LEU A CA 1
ATOM 712 C C . LEU A 1 88 ? -1.974 4.245 -8.827 1.00 95.12 88 LEU A C 1
ATOM 714 O O . LEU A 1 88 ? -2.419 4.235 -9.972 1.00 95.12 88 LEU A O 1
ATOM 718 N N . ASP A 1 89 ? -1.173 5.230 -8.414 1.00 95.56 89 ASP A N 1
ATOM 719 C CA . ASP A 1 89 ? -0.854 6.374 -9.274 1.00 95.56 89 ASP A CA 1
ATOM 720 C C . ASP A 1 89 ? -0.002 5.998 -10.488 1.00 95.56 89 ASP A C 1
ATOM 722 O O . ASP A 1 89 ? -0.047 6.690 -11.509 1.00 95.56 89 ASP A O 1
ATOM 726 N N . PHE A 1 90 ? 0.697 4.861 -10.437 1.00 95.88 90 PHE A N 1
ATOM 727 C CA . PHE A 1 90 ? 1.397 4.310 -11.596 1.00 95.88 90 PHE A CA 1
ATOM 728 C C . PHE A 1 90 ? 0.449 3.804 -12.691 1.00 95.88 90 PHE A C 1
ATOM 730 O O . PHE A 1 90 ? 0.855 3.691 -13.850 1.00 95.88 90 PHE A O 1
ATOM 737 N N . PHE A 1 91 ? -0.804 3.500 -12.344 1.00 96.88 91 PHE A N 1
ATOM 738 C CA . PHE A 1 91 ? -1.791 2.963 -13.271 1.00 96.88 91 PHE A CA 1
ATOM 739 C C . PHE A 1 91 ? -2.476 4.089 -14.055 1.00 96.88 91 PHE A C 1
ATOM 741 O O . PHE A 1 91 ? -2.771 5.149 -13.486 1.00 96.88 91 PHE A O 1
ATOM 748 N N . PRO A 1 92 ? -2.823 3.848 -15.335 1.00 95.44 92 PRO A N 1
ATOM 749 C CA . PRO A 1 92 ? -3.777 4.689 -16.049 1.00 95.44 92 PRO A CA 1
ATOM 750 C C . P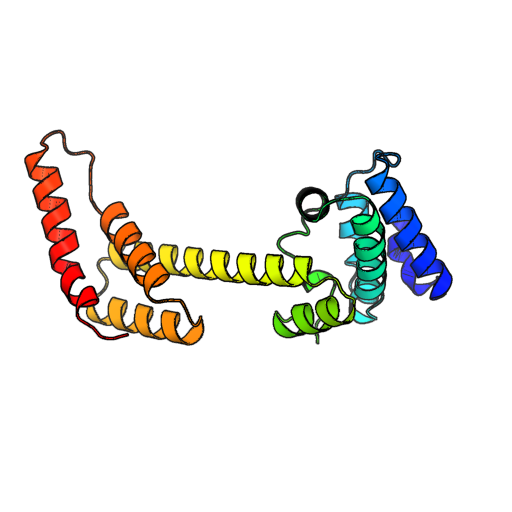RO A 1 92 ? -5.073 4.829 -15.245 1.00 95.44 92 PRO A C 1
ATOM 752 O O . PRO A 1 92 ? -5.545 3.842 -14.681 1.00 95.44 92 PRO A O 1
ATOM 755 N N . SER A 1 93 ? -5.690 6.014 -15.240 1.00 91.50 93 SER A N 1
ATOM 756 C CA . SER A 1 93 ? -6.856 6.317 -14.392 1.00 91.50 93 SER A CA 1
ATOM 757 C C . SER A 1 93 ? -8.002 5.308 -14.523 1.00 91.50 93 SER A C 1
ATOM 759 O O . SER A 1 93 ? -8.627 4.962 -13.529 1.00 91.50 93 SER A O 1
ATOM 761 N N . ALA A 1 94 ? -8.229 4.769 -15.725 1.00 90.56 94 ALA A N 1
ATOM 762 C CA . ALA A 1 94 ? -9.265 3.766 -15.988 1.00 90.56 94 ALA A CA 1
ATOM 763 C C . ALA A 1 94 ? -9.027 2.400 -15.307 1.00 90.56 94 ALA A C 1
ATOM 765 O O . ALA A 1 94 ? -9.933 1.576 -15.279 1.00 90.56 94 ALA A O 1
ATOM 766 N N . LYS A 1 95 ? -7.816 2.141 -14.796 1.00 91.31 95 LYS A N 1
ATOM 767 C CA . LYS A 1 95 ? -7.404 0.873 -14.168 1.00 91.31 95 LYS A CA 1
ATOM 768 C C . LYS A 1 95 ? -7.030 1.022 -12.690 1.00 91.31 95 LYS A C 1
ATOM 770 O O . LYS A 1 95 ? -6.479 0.094 -12.104 1.00 91.31 95 LYS A O 1
ATOM 775 N N . ARG 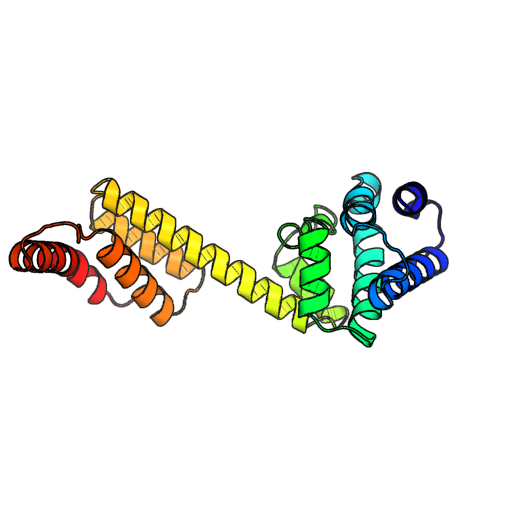A 1 96 ? -7.274 2.191 -12.090 1.00 94.12 96 ARG A N 1
ATOM 776 C CA . ARG A 1 96 ? -6.959 2.456 -10.681 1.00 94.12 96 ARG A CA 1
ATOM 777 C C . ARG A 1 96 ? -8.009 1.819 -9.778 1.00 94.12 96 ARG A C 1
ATOM 779 O O . ARG A 1 96 ? -8.942 2.483 -9.339 1.00 94.12 96 ARG A O 1
ATOM 786 N N . SER A 1 97 ? -7.846 0.533 -9.506 1.00 93.81 97 SER A N 1
ATOM 787 C CA . SER A 1 97 ? -8.624 -0.178 -8.495 1.00 93.81 97 SER A CA 1
ATOM 788 C C . SER A 1 97 ? -7.778 -1.253 -7.806 1.00 93.81 97 SER A C 1
ATOM 790 O O . SER A 1 97 ? -6.765 -1.682 -8.371 1.00 93.81 97 SER A O 1
ATOM 792 N N . PRO A 1 98 ? -8.168 -1.705 -6.599 1.00 91.56 98 PRO A N 1
ATOM 793 C CA . PRO A 1 98 ? -7.536 -2.850 -5.944 1.00 91.56 98 PRO A CA 1
ATOM 794 C C . PRO A 1 98 ? -7.517 -4.099 -6.835 1.00 91.56 98 PRO A C 1
ATOM 796 O O . PRO A 1 98 ? -6.508 -4.797 -6.904 1.00 91.56 98 PRO A O 1
ATOM 799 N N . GLU A 1 99 ? -8.598 -4.338 -7.578 1.00 93.25 99 GLU A N 1
ATOM 800 C CA . GLU A 1 99 ? -8.724 -5.470 -8.497 1.00 93.25 99 GLU A CA 1
ATOM 801 C C . GLU A 1 99 ? -7.767 -5.322 -9.682 1.00 93.25 99 GLU A C 1
ATOM 803 O O . GLU A 1 99 ? -7.059 -6.267 -10.011 1.00 93.25 99 GLU A O 1
ATOM 808 N N . GLY A 1 100 ? -7.677 -4.127 -10.279 1.00 95.44 100 GLY A N 1
ATOM 809 C CA . GLY A 1 100 ? -6.751 -3.854 -11.379 1.00 95.44 100 GLY A CA 1
ATOM 810 C C . GLY A 1 100 ? -5.285 -3.971 -10.957 1.00 95.44 100 GLY A C 1
ATOM 811 O O . GLY A 1 100 ? -4.453 -4.437 -11.737 1.00 95.44 100 GLY A O 1
ATOM 812 N N . PHE A 1 101 ? -4.971 -3.604 -9.711 1.00 97.00 101 PHE A N 1
ATOM 813 C CA . PHE A 1 101 ? -3.655 -3.820 -9.116 1.00 97.00 101 PHE A CA 1
ATOM 814 C C . PHE A 1 101 ? -3.341 -5.312 -8.969 1.00 97.00 101 PHE A C 1
ATOM 816 O O . PHE A 1 101 ? -2.291 -5.764 -9.432 1.00 97.00 101 PHE A O 1
ATOM 823 N N . SER A 1 102 ? -4.258 -6.066 -8.353 1.00 96.44 102 SER A N 1
ATOM 824 C CA . SER A 1 102 ? -4.108 -7.504 -8.115 1.00 96.44 102 SER A CA 1
ATOM 825 C C . SER A 1 102 ? -3.991 -8.279 -9.430 1.00 96.44 102 SER A C 1
ATOM 827 O O . SER A 1 102 ? -3.051 -9.056 -9.599 1.00 96.44 102 SER A O 1
ATOM 829 N N . GLU A 1 103 ? -4.858 -7.998 -10.408 1.00 97.12 103 GLU A N 1
ATOM 830 C CA . GLU A 1 103 ? -4.851 -8.641 -11.726 1.00 97.12 103 GLU A CA 1
ATOM 831 C C . GLU A 1 103 ? -3.524 -8.407 -12.460 1.00 97.12 103 GLU A C 1
ATOM 833 O O . GLU A 1 103 ? -2.884 -9.359 -12.917 1.00 97.12 103 GLU A O 1
ATOM 838 N N . HIS A 1 104 ? -3.083 -7.145 -12.547 1.00 97.94 104 HIS A N 1
ATOM 839 C CA . HIS A 1 104 ? -1.853 -6.785 -13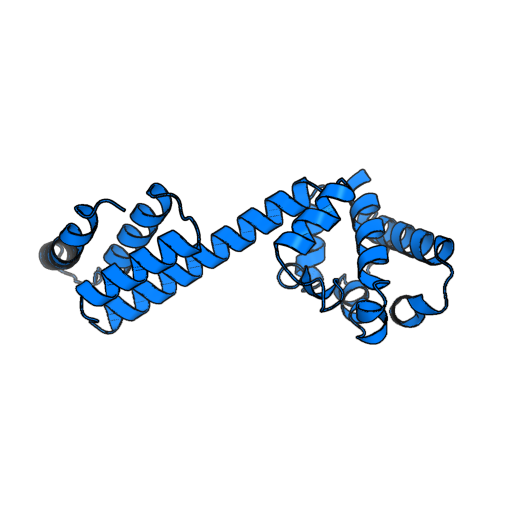.249 1.00 97.94 104 HIS A CA 1
ATOM 840 C C . HIS A 1 104 ? -0.634 -7.451 -12.612 1.00 97.94 104 HIS A C 1
ATOM 842 O O . HIS A 1 104 ? 0.107 -8.161 -13.286 1.00 97.94 104 HIS A O 1
ATOM 848 N N . PHE A 1 105 ? -0.426 -7.266 -11.308 1.00 98.19 105 PHE A N 1
ATOM 849 C CA . PHE A 1 105 ? 0.796 -7.747 -10.668 1.00 98.19 105 PHE A CA 1
ATOM 850 C C . PHE A 1 105 ? 0.819 -9.260 -10.449 1.00 98.19 105 PHE A C 1
ATOM 852 O O . PHE A 1 105 ? 1.896 -9.849 -10.531 1.00 98.19 105 PHE A O 1
ATOM 859 N N . THR A 1 106 ? -0.335 -9.914 -10.295 1.00 98.06 106 THR A N 1
ATOM 860 C CA . THR A 1 106 ? -0.416 -11.384 -10.314 1.00 98.06 106 THR A CA 1
ATOM 861 C C . THR A 1 106 ? 0.007 -11.940 -11.669 1.00 98.06 106 THR A C 1
ATOM 863 O O . THR A 1 106 ? 0.842 -12.843 -11.731 1.00 98.06 106 THR A O 1
ATOM 866 N N . LYS A 1 107 ? -0.505 -11.368 -12.769 1.00 97.94 107 LYS A N 1
ATOM 867 C CA . LYS A 1 107 ? -0.130 -11.774 -14.133 1.00 97.94 107 LYS A CA 1
ATOM 868 C C . LYS A 1 107 ? 1.366 -11.602 -14.396 1.00 97.94 107 LYS A C 1
ATOM 870 O O . LYS A 1 107 ? 1.974 -12.398 -15.107 1.00 97.94 107 LYS A O 1
ATOM 875 N N . GLU A 1 108 ? 1.956 -10.572 -13.807 1.00 97.88 108 GLU A N 1
ATOM 876 C CA . GLU A 1 108 ? 3.377 -10.273 -13.918 1.00 97.88 108 GLU A CA 1
ATOM 877 C C . GLU A 1 108 ? 4.240 -11.069 -12.914 1.00 97.88 108 GLU A C 1
ATOM 879 O O . GLU A 1 108 ? 5.457 -10.914 -12.909 1.00 97.88 108 GLU A O 1
ATOM 884 N N . GLY A 1 109 ? 3.654 -11.952 -12.097 1.00 97.00 109 GLY A N 1
ATOM 885 C CA . GLY A 1 109 ? 4.378 -12.814 -11.155 1.00 97.00 109 GLY A CA 1
ATOM 886 C C . GLY A 1 109 ? 4.824 -12.123 -9.861 1.00 97.00 109 GLY A C 1
ATOM 887 O O . GLY A 1 109 ? 5.588 -12.699 -9.093 1.00 97.00 109 GLY A O 1
ATOM 888 N N . LEU A 1 110 ? 4.339 -10.911 -9.585 1.00 97.75 110 LEU A N 1
ATOM 889 C CA . LEU A 1 110 ? 4.628 -10.142 -8.370 1.00 97.75 110 LEU A CA 1
ATOM 890 C C . LEU A 1 110 ? 3.580 -10.406 -7.273 1.00 97.75 110 LEU A C 1
ATOM 892 O O . LEU A 1 110 ? 3.088 -9.479 -6.634 1.00 97.75 110 LEU A O 1
ATOM 896 N N . VAL A 1 111 ? 3.243 -11.679 -7.042 1.00 97.25 111 VAL A N 1
ATOM 897 C CA . VAL A 1 111 ? 2.240 -12.102 -6.042 1.00 97.25 111 VAL A CA 1
ATOM 898 C C . VAL A 1 111 ? 2.545 -11.577 -4.628 1.00 97.25 111 VAL A C 1
ATOM 900 O O . VAL A 1 111 ? 1.629 -11.040 -4.009 1.00 97.25 111 VAL A O 1
ATOM 903 N N . PRO A 1 112 ? 3.800 -11.582 -4.131 1.00 96.69 112 PRO A N 1
ATOM 904 C CA . PRO A 1 112 ? 4.096 -11.024 -2.807 1.00 96.69 112 PRO A CA 1
ATOM 905 C C . PRO A 1 112 ? 3.744 -9.533 -2.671 1.00 96.69 112 PRO A C 1
ATOM 907 O O . PRO A 1 112 ? 3.344 -9.077 -1.602 1.00 96.69 112 PRO A O 1
ATOM 910 N N . LEU A 1 113 ? 3.859 -8.758 -3.758 1.00 97.19 113 LEU A N 1
ATOM 911 C CA . LEU A 1 113 ? 3.465 -7.346 -3.771 1.00 97.19 113 LEU A CA 1
ATOM 912 C C . LEU A 1 113 ? 1.936 -7.190 -3.701 1.00 97.19 113 LEU A C 1
ATOM 914 O O . LEU A 1 113 ? 1.445 -6.259 -3.063 1.00 97.19 113 LEU A O 1
ATOM 918 N N . VAL A 1 114 ? 1.193 -8.101 -4.337 1.00 97.31 114 VAL A N 1
ATOM 919 C CA . VAL A 1 114 ? -0.274 -8.160 -4.261 1.00 97.31 114 VAL A CA 1
ATOM 920 C C . VAL A 1 114 ? -0.725 -8.457 -2.836 1.00 97.31 114 VAL A C 1
ATOM 922 O O . VAL A 1 114 ? -1.485 -7.670 -2.278 1.00 97.31 114 VAL A O 1
ATOM 925 N N . GLU A 1 115 ? -0.190 -9.509 -2.217 1.00 96.25 115 GLU A N 1
ATOM 926 C CA . GLU A 1 115 ? -0.510 -9.893 -0.835 1.00 96.25 115 GLU A CA 1
ATOM 927 C C . GLU A 1 115 ? -0.202 -8.763 0.157 1.00 96.25 115 GLU A C 1
ATOM 929 O O . GLU A 1 115 ? -1.007 -8.449 1.037 1.00 96.25 115 GLU A O 1
ATOM 934 N N . TYR A 1 116 ? 0.945 -8.097 -0.013 1.00 96.00 116 TYR A N 1
ATOM 935 C CA . TYR A 1 116 ? 1.302 -6.926 0.782 1.00 96.00 116 TYR A CA 1
ATOM 936 C C . TYR A 1 116 ? 0.270 -5.795 0.627 1.00 96.00 116 TYR A C 1
ATOM 938 O O . TYR A 1 116 ? -0.166 -5.216 1.625 1.00 96.00 116 TYR A O 1
ATOM 946 N N . ASN A 1 117 ? -0.145 -5.480 -0.604 1.00 94.25 117 ASN A N 1
ATOM 947 C CA . ASN A 1 117 ? -1.109 -4.412 -0.862 1.00 94.25 117 ASN A CA 1
ATOM 948 C C . ASN A 1 117 ? -2.504 -4.752 -0.312 1.00 94.25 117 ASN A C 1
ATOM 950 O O . ASN A 1 117 ? -3.154 -3.891 0.277 1.00 94.25 117 ASN A O 1
ATOM 954 N N . GLU A 1 118 ? -2.952 -6.001 -0.443 1.00 92.56 118 GLU A N 1
ATOM 955 C CA . GLU A 1 118 ? -4.215 -6.477 0.134 1.00 92.56 118 GLU A CA 1
ATOM 956 C C . GLU A 1 118 ? -4.209 -6.366 1.660 1.00 92.56 118 GLU A C 1
ATOM 958 O O . GLU A 1 118 ? -5.139 -5.802 2.244 1.00 92.56 118 GLU A O 1
ATOM 963 N N . LYS A 1 119 ? -3.124 -6.813 2.304 1.00 92.25 119 LYS A N 1
ATOM 964 C CA . LYS A 1 119 ? -2.935 -6.667 3.750 1.00 92.25 119 LYS A CA 1
ATOM 965 C C . LYS A 1 119 ? -2.950 -5.198 4.170 1.00 92.25 119 LYS A C 1
ATOM 967 O O . LYS A 1 119 ? -3.632 -4.843 5.127 1.00 92.25 119 LYS A O 1
ATOM 972 N N . LYS A 1 120 ? -2.249 -4.330 3.439 1.00 91.81 120 LYS A N 1
ATOM 973 C CA . LYS A 1 120 ? -2.217 -2.890 3.715 1.00 91.81 120 LYS A CA 1
ATOM 974 C C . LYS A 1 120 ? -3.602 -2.253 3.598 1.00 91.81 120 LYS A C 1
ATOM 976 O O . LYS A 1 120 ? -4.006 -1.508 4.486 1.00 91.81 120 LYS A O 1
ATOM 981 N N . ILE A 1 121 ? -4.347 -2.550 2.532 1.00 89.44 121 ILE A N 1
ATOM 982 C CA . ILE A 1 121 ? -5.721 -2.057 2.348 1.00 89.44 121 ILE A CA 1
ATOM 983 C C . ILE A 1 121 ? -6.613 -2.527 3.500 1.00 89.44 121 ILE A C 1
ATOM 985 O O . ILE A 1 121 ? -7.409 -1.747 4.023 1.00 89.44 121 ILE A O 1
ATOM 989 N N . PHE A 1 122 ? -6.474 -3.786 3.915 1.00 89.19 122 PHE A N 1
ATOM 990 C CA . PHE A 1 122 ? -7.204 -4.331 5.052 1.00 89.19 122 PHE A CA 1
ATOM 991 C C . PHE A 1 122 ? -6.875 -3.589 6.358 1.00 89.19 122 PHE A C 1
ATOM 993 O O . PHE A 1 122 ? -7.786 -3.142 7.053 1.00 89.19 122 PHE A O 1
ATOM 1000 N N . GLU A 1 123 ? -5.593 -3.370 6.658 1.00 90.06 123 GLU A N 1
ATOM 1001 C CA . GLU A 1 123 ? -5.151 -2.612 7.836 1.00 90.06 123 GLU A CA 1
ATOM 1002 C C . GLU A 1 123 ? -5.667 -1.164 7.835 1.00 90.06 123 GLU A C 1
ATOM 1004 O O . GLU A 1 123 ? -6.092 -0.659 8.878 1.00 90.06 123 GLU A O 1
ATOM 1009 N N . VAL A 1 124 ? -5.692 -0.500 6.674 1.00 89.12 124 VAL A N 1
ATOM 1010 C CA . VAL A 1 124 ? -6.272 0.847 6.530 1.00 89.12 124 VAL A CA 1
ATOM 1011 C C . VAL A 1 124 ? -7.765 0.831 6.855 1.00 89.12 124 VAL A C 1
ATOM 1013 O O . VAL A 1 124 ? -8.205 1.637 7.674 1.00 89.12 124 VAL A O 1
ATOM 1016 N N . LYS A 1 125 ? -8.533 -0.121 6.308 1.00 87.44 125 LYS A N 1
ATOM 1017 C CA . LYS A 1 125 ? -9.969 -0.265 6.607 1.00 87.44 125 LYS A CA 1
ATOM 1018 C C . LYS A 1 125 ? -10.229 -0.510 8.095 1.00 87.44 125 LYS A C 1
ATOM 1020 O O . LYS A 1 125 ? -11.140 0.094 8.661 1.00 87.44 125 LYS A O 1
ATOM 1025 N N . LEU A 1 126 ? -9.420 -1.353 8.744 1.00 87.94 126 LEU A N 1
ATOM 1026 C CA . LEU A 1 126 ? -9.509 -1.580 10.191 1.00 87.94 126 LEU A CA 1
ATOM 1027 C C . LEU A 1 126 ? -9.255 -0.285 10.975 1.00 87.94 126 LEU A C 1
ATOM 1029 O O . LEU A 1 126 ? -9.997 0.037 11.904 1.00 87.94 126 LEU A O 1
ATOM 1033 N N . LYS A 1 127 ? -8.234 0.488 10.589 1.00 89.88 127 LYS A N 1
ATOM 1034 C CA . LYS A 1 127 ? -7.900 1.762 11.236 1.00 89.88 127 LYS A 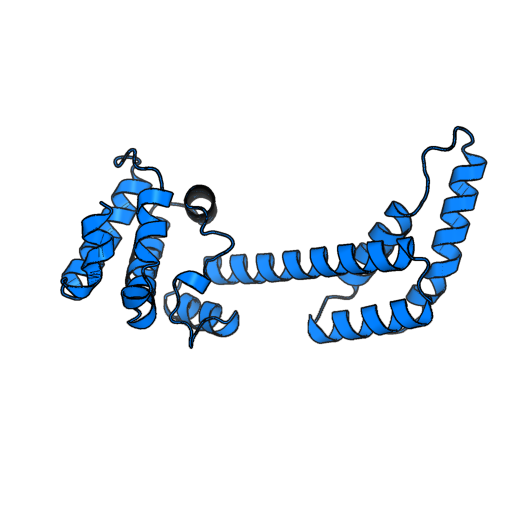CA 1
ATOM 1035 C C . LYS A 1 127 ? -9.001 2.810 11.054 1.00 89.88 127 LYS A C 1
ATOM 1037 O O . LYS A 1 127 ? -9.337 3.506 12.011 1.00 89.88 127 LYS A O 1
ATOM 1042 N N . GLU A 1 128 ? -9.567 2.919 9.857 1.00 89.00 128 GLU A N 1
ATOM 1043 C CA . GLU A 1 128 ? -10.693 3.812 9.563 1.00 89.00 128 GLU A CA 1
ATOM 1044 C C . GLU A 1 128 ? -11.936 3.436 10.372 1.00 89.00 128 GLU A C 1
ATOM 1046 O O . GLU A 1 128 ? -12.580 4.313 10.947 1.00 89.00 128 GLU A O 1
ATOM 1051 N N . MET A 1 129 ? -12.242 2.139 10.480 1.00 85.62 129 MET A N 1
ATOM 1052 C CA . MET A 1 129 ? -13.334 1.647 11.319 1.00 85.62 129 MET A CA 1
ATOM 1053 C C . MET A 1 129 ? -13.106 1.993 12.791 1.00 85.62 129 MET A C 1
ATOM 1055 O O . MET A 1 129 ? -14.002 2.555 13.418 1.00 85.62 129 MET A O 1
ATOM 1059 N N . LYS A 1 130 ? -11.908 1.720 13.328 1.00 87.06 130 LYS A N 1
ATOM 1060 C CA . LYS A 1 130 ? -11.549 2.089 14.703 1.00 87.06 130 LYS A CA 1
ATOM 1061 C C . LYS A 1 130 ? -11.762 3.587 14.934 1.00 87.06 130 LYS A C 1
ATOM 1063 O O . LYS A 1 130 ? -12.453 3.962 15.872 1.00 87.06 130 LYS A O 1
ATOM 1068 N N . SER A 1 131 ? -11.234 4.429 14.043 1.00 90.00 131 SER A N 1
ATOM 1069 C CA . SER A 1 131 ? -11.370 5.885 14.143 1.00 90.00 131 SER A CA 1
ATOM 1070 C C . SER A 1 131 ? -12.829 6.341 14.116 1.00 90.00 131 SER A C 1
ATOM 1072 O O . SER A 1 131 ? -13.210 7.173 14.933 1.00 90.00 131 SER A O 1
ATOM 1074 N N . ALA A 1 132 ? -13.642 5.807 13.199 1.00 87.06 132 ALA A N 1
ATOM 1075 C CA . ALA A 1 132 ? -15.052 6.172 13.086 1.00 87.06 132 ALA A CA 1
ATOM 1076 C C . ALA A 1 132 ? -15.836 5.810 14.356 1.00 87.06 132 ALA A C 1
ATOM 1078 O O . ALA A 1 132 ? -16.629 6.614 14.837 1.00 87.06 132 ALA A O 1
ATOM 1079 N N . LEU A 1 133 ? -15.578 4.631 14.929 1.00 86.06 133 LEU A N 1
ATOM 1080 C CA . LEU A 1 133 ? -16.227 4.198 16.165 1.00 86.06 133 LEU A CA 1
ATOM 1081 C C . LEU A 1 133 ? -15.774 5.025 17.367 1.00 86.06 133 LEU A C 1
ATOM 1083 O O . LEU A 1 133 ? -16.613 5.438 18.159 1.00 86.06 133 LEU A O 1
ATOM 1087 N N . THR A 1 134 ? -14.478 5.327 17.486 1.00 85.88 134 THR A N 1
ATOM 1088 C CA . THR A 1 134 ? -13.978 6.213 18.546 1.00 85.88 134 THR A CA 1
ATOM 1089 C C . THR A 1 134 ? -14.666 7.578 18.503 1.00 85.88 134 THR A C 1
ATOM 1091 O O . THR A 1 134 ? -15.056 8.084 19.552 1.00 85.88 134 THR A O 1
ATOM 1094 N N . THR A 1 135 ? -14.867 8.154 17.312 1.00 87.88 135 THR A N 1
ATOM 1095 C CA . THR A 1 135 ? -15.613 9.411 17.150 1.00 87.88 135 THR A CA 1
ATOM 1096 C C . THR A 1 135 ? -17.066 9.271 17.600 1.00 87.88 135 THR A C 1
ATOM 1098 O O . THR A 1 135 ? -17.511 10.066 18.419 1.00 87.88 135 THR A O 1
ATOM 1101 N N . GLN A 1 136 ? -17.779 8.234 17.152 1.00 83.75 136 GLN A N 1
ATOM 1102 C CA . GLN A 1 136 ? -19.183 8.020 17.531 1.00 83.75 136 GLN A CA 1
ATOM 1103 C C . GLN A 1 136 ? -19.371 7.847 19.046 1.00 83.75 136 GLN A C 1
ATOM 1105 O O . GLN A 1 136 ? -20.324 8.382 19.610 1.00 83.75 136 GLN A O 1
ATOM 1110 N N . ILE A 1 137 ? -18.451 7.145 19.722 1.00 78.88 137 ILE A N 1
ATOM 1111 C CA . ILE A 1 137 ? -18.484 7.011 21.187 1.00 78.88 137 ILE A CA 1
ATOM 1112 C C . ILE A 1 137 ? -18.207 8.351 21.870 1.00 78.88 137 ILE A C 1
ATOM 1114 O O . ILE A 1 137 ? -18.893 8.695 22.830 1.00 78.88 137 ILE A O 1
ATOM 1118 N N . ALA A 1 138 ? -17.217 9.110 21.394 1.00 82.12 138 ALA A N 1
ATOM 1119 C CA . ALA A 1 138 ? -16.885 10.413 21.965 1.00 82.12 138 ALA A CA 1
ATOM 1120 C C . ALA A 1 138 ? -18.028 11.433 21.818 1.00 82.12 138 ALA A C 1
ATOM 1122 O O . ALA A 1 138 ? -18.177 12.311 22.662 1.00 82.12 138 ALA A O 1
ATOM 1123 N N . GLU A 1 139 ? -18.830 11.304 20.761 1.00 86.12 139 GLU A N 1
ATOM 1124 C CA . GLU A 1 139 ? -20.009 12.133 20.492 1.00 86.12 139 GLU A CA 1
ATOM 1125 C C . GLU A 1 139 ? -21.281 11.627 21.193 1.00 86.12 139 GLU A C 1
ATOM 1127 O O . GLU A 1 139 ? -22.342 12.218 21.008 1.00 86.12 139 GLU A O 1
ATOM 1132 N N . GLU A 1 140 ? -21.191 10.554 21.991 1.00 80.69 140 GLU A N 1
ATOM 1133 C CA . GLU A 1 140 ? -22.335 9.916 22.661 1.00 80.69 140 GLU A CA 1
ATOM 1134 C C . GLU A 1 140 ? -23.476 9.572 21.681 1.00 80.69 140 GLU A C 1
ATOM 1136 O O . GLU A 1 140 ? -24.659 9.699 22.002 1.00 80.69 140 GLU A O 1
ATOM 1141 N N . SER A 1 141 ? -23.111 9.137 20.466 1.00 81.00 141 SER A N 1
ATOM 1142 C CA . SER A 1 141 ? -24.069 8.717 19.435 1.00 81.00 141 SER A CA 1
ATOM 1143 C C . SER A 1 141 ? -24.973 7.591 19.945 1.00 81.00 141 SER A C 1
ATOM 1145 O O . SER A 1 141 ? -24.553 6.771 20.769 1.00 81.00 141 SER A O 1
ATOM 1147 N N . ASP A 1 142 ? -26.207 7.517 19.433 1.00 83.31 142 ASP A N 1
ATOM 1148 C CA . ASP A 1 142 ? -27.136 6.456 19.825 1.00 83.31 142 ASP A CA 1
ATOM 1149 C C . ASP A 1 142 ? -26.525 5.081 19.539 1.00 83.31 142 ASP A C 1
ATOM 1151 O O . ASP A 1 142 ? -26.050 4.799 18.437 1.00 83.31 142 ASP A O 1
ATOM 1155 N N . ILE A 1 143 ? -26.548 4.203 20.542 1.00 75.69 143 ILE A N 1
ATOM 1156 C CA . ILE A 1 143 ? -25.894 2.895 20.458 1.00 75.69 143 ILE A CA 1
ATOM 1157 C C . ILE A 1 143 ? -26.445 2.093 19.278 1.00 75.69 143 ILE A C 1
ATOM 1159 O O . ILE A 1 143 ? -25.667 1.422 18.607 1.00 75.69 143 ILE A O 1
ATOM 1163 N N . SER A 1 144 ? -27.745 2.191 18.979 1.00 80.06 144 SER A N 1
ATOM 1164 C CA . SER A 1 144 ? -28.390 1.485 17.863 1.00 80.06 144 SER A CA 1
ATOM 1165 C C . SER A 1 144 ? -27.821 1.924 16.513 1.00 80.06 144 SER A C 1
ATOM 1167 O O . SER A 1 144 ? -27.570 1.078 15.654 1.00 80.06 144 SER A O 1
ATOM 1169 N N . GLU A 1 145 ? -27.549 3.222 16.351 1.00 81.94 145 GLU A N 1
ATOM 1170 C CA . GLU A 1 145 ? -26.902 3.785 15.161 1.00 81.94 145 GLU A CA 1
ATOM 1171 C C . GLU A 1 145 ? -25.449 3.300 15.036 1.00 81.94 145 GLU A C 1
ATOM 1173 O O . GLU A 1 145 ? -25.004 2.915 13.952 1.00 81.94 145 GLU A O 1
ATOM 1178 N N . VAL A 1 146 ? -24.718 3.230 16.155 1.00 80.44 146 VAL A N 1
ATOM 1179 C CA . VAL A 1 146 ? -23.366 2.647 16.190 1.00 80.44 146 VAL A CA 1
ATOM 1180 C C . VAL A 1 146 ? -23.402 1.175 15.759 1.00 80.44 146 VAL A C 1
ATOM 1182 O O . VAL A 1 146 ? -22.585 0.759 14.937 1.00 80.44 146 VAL A O 1
ATOM 1185 N N . ILE A 1 147 ? -24.374 0.385 16.240 1.00 80.38 147 ILE A N 1
ATOM 1186 C CA . ILE A 1 147 ? -24.542 -1.027 15.844 1.00 80.38 147 ILE A CA 1
ATOM 1187 C C . ILE A 1 147 ? -24.757 -1.152 14.334 1.00 80.38 147 ILE A C 1
ATOM 1189 O O . ILE A 1 147 ? -24.122 -1.986 13.683 1.00 80.38 147 ILE A O 1
ATOM 1193 N N . GLU A 1 148 ? -25.670 -0.361 13.773 1.00 83.19 148 GLU A N 1
ATOM 1194 C CA . GLU A 1 148 ? -26.010 -0.426 12.351 1.00 83.19 148 GLU A CA 1
ATOM 1195 C C . GLU A 1 148 ? -24.812 -0.040 11.473 1.00 83.19 148 GLU A C 1
ATOM 1197 O O . GLU A 1 148 ? -24.472 -0.760 10.528 1.00 83.19 148 GLU A O 1
ATOM 1202 N N . ASN A 1 149 ? -24.087 1.011 11.863 1.00 81.81 149 ASN A N 1
ATOM 1203 C CA . ASN A 1 149 ? -22.856 1.437 11.205 1.00 81.81 149 ASN A CA 1
ATOM 1204 C C . ASN A 1 149 ? -21.763 0.358 11.234 1.00 81.81 149 ASN A C 1
ATOM 1206 O O . ASN A 1 149 ? -21.101 0.126 10.217 1.00 81.81 149 ASN A O 1
ATOM 1210 N N . VAL A 1 150 ? -21.573 -0.325 12.371 1.00 82.44 150 VAL A N 1
ATOM 1211 C CA . VAL A 1 150 ? -20.637 -1.457 12.482 1.00 82.44 150 VAL A CA 1
ATOM 1212 C C . VAL A 1 150 ? -21.051 -2.575 11.531 1.00 82.44 150 VAL A C 1
ATOM 1214 O O . VAL A 1 150 ? -20.235 -3.004 10.720 1.00 82.44 150 VAL A O 1
ATOM 1217 N N . LYS A 1 151 ? -22.313 -3.020 11.576 1.00 82.75 151 LYS A N 1
ATOM 1218 C CA . LYS A 1 151 ? -22.816 -4.117 10.729 1.00 82.75 151 LYS A CA 1
ATOM 1219 C C . LYS A 1 151 ? -22.617 -3.837 9.244 1.00 82.75 151 LYS A C 1
ATOM 1221 O O . LYS A 1 151 ? -22.139 -4.706 8.514 1.00 82.75 151 LYS A O 1
ATOM 1226 N N . GLN A 1 152 ? -22.937 -2.621 8.805 1.00 84.50 152 GLN A N 1
ATOM 1227 C CA . GLN A 1 152 ? -22.767 -2.220 7.414 1.00 84.50 152 GLN A CA 1
ATOM 1228 C C . GLN A 1 152 ? -21.287 -2.260 7.000 1.00 84.50 152 GLN A C 1
ATOM 1230 O O . GLN A 1 152 ? -20.942 -2.877 5.993 1.00 84.50 152 GLN A O 1
ATOM 1235 N N . ARG A 1 153 ? -20.387 -1.699 7.819 1.00 80.38 153 ARG A N 1
ATOM 1236 C CA . ARG A 1 153 ? -18.940 -1.691 7.539 1.00 80.38 153 ARG A CA 1
ATOM 1237 C C . ARG A 1 153 ? -18.321 -3.088 7.550 1.00 80.38 153 ARG A C 1
ATOM 1239 O O . ARG A 1 153 ? -17.493 -3.379 6.690 1.00 80.38 153 ARG A O 1
ATOM 1246 N N . VAL A 1 154 ? -18.731 -3.958 8.477 1.00 83.62 154 VAL A N 1
ATOM 1247 C CA . VAL A 1 154 ? -18.286 -5.362 8.537 1.00 83.62 154 VAL A CA 1
ATOM 1248 C C . VAL A 1 154 ? -18.672 -6.100 7.260 1.00 83.62 154 VAL A C 1
ATOM 1250 O O . VAL A 1 154 ? -17.829 -6.769 6.661 1.00 83.62 154 VAL A O 1
ATOM 1253 N N . LYS A 1 155 ? -19.914 -5.914 6.799 1.00 83.44 155 LYS A N 1
ATOM 1254 C CA . LYS A 1 155 ? -20.422 -6.516 5.565 1.00 83.44 155 LYS A CA 1
ATOM 1255 C C . LYS A 1 155 ? -19.681 -6.014 4.323 1.00 83.44 155 LYS A C 1
ATOM 1257 O O . LYS A 1 155 ? -19.263 -6.827 3.499 1.00 83.44 155 LYS A O 1
ATOM 1262 N N . ASP A 1 156 ? -19.484 -4.703 4.203 1.00 81.56 156 ASP A N 1
ATOM 1263 C CA . ASP A 1 156 ? -18.850 -4.089 3.029 1.00 81.56 156 ASP A CA 1
ATOM 1264 C C . ASP A 1 156 ? -17.356 -4.424 2.929 1.00 81.56 156 ASP A C 1
ATOM 1266 O O . ASP A 1 156 ? -16.834 -4.693 1.845 1.00 81.56 156 ASP A O 1
ATOM 1270 N N . ALA A 1 157 ? -16.655 -4.443 4.065 1.00 78.94 157 ALA A N 1
ATOM 1271 C CA . ALA A 1 157 ? -15.229 -4.747 4.117 1.00 78.94 157 ALA A CA 1
ATOM 1272 C C . ALA A 1 157 ? -14.918 -6.244 4.292 1.00 78.94 157 ALA A C 1
ATOM 1274 O O . ALA A 1 157 ? -13.744 -6.608 4.226 1.00 78.94 157 ALA A O 1
ATOM 1275 N N . LYS A 1 158 ? -15.940 -7.098 4.469 1.00 83.25 158 LYS A N 1
ATOM 1276 C CA . LYS A 1 158 ? -15.815 -8.541 4.752 1.00 83.25 158 LYS A CA 1
ATOM 1277 C C . LYS A 1 158 ? -14.839 -8.814 5.901 1.00 83.25 158 LYS A C 1
ATOM 1279 O O . LYS A 1 158 ? -13.942 -9.649 5.784 1.00 83.25 158 LYS A O 1
ATOM 1284 N N . LEU A 1 159 ? -14.972 -8.048 6.982 1.00 82.31 159 LEU A N 1
ATOM 1285 C CA . LEU A 1 159 ? -14.060 -8.151 8.118 1.00 82.31 159 LEU A CA 1
ATOM 1286 C C . LEU A 1 159 ? -14.295 -9.467 8.870 1.00 82.31 159 LEU A C 1
ATOM 1288 O O . LEU A 1 159 ? -15.447 -9.799 9.137 1.00 82.31 159 LEU A O 1
ATOM 1292 N N . PRO A 1 160 ? -13.235 -10.201 9.249 1.00 86.00 160 PRO A N 1
ATOM 1293 C CA . PRO A 1 160 ? -13.367 -11.360 10.121 1.00 86.00 160 PRO A CA 1
ATOM 1294 C C . PRO A 1 160 ? -13.906 -10.962 11.499 1.00 86.00 160 PRO A C 1
ATOM 1296 O O . PRO A 1 160 ? -13.416 -9.996 12.086 1.00 86.00 160 PRO A O 1
ATOM 1299 N N . ASP A 1 161 ? -14.817 -11.757 12.064 1.00 81.50 161 ASP A N 1
ATOM 1300 C CA . ASP A 1 161 ? -15.428 -11.505 13.382 1.00 81.50 161 ASP A CA 1
ATOM 1301 C C . ASP A 1 161 ? -14.393 -11.242 14.482 1.00 81.50 161 ASP A C 1
ATOM 1303 O O . ASP A 1 161 ? -14.575 -10.368 15.328 1.00 81.50 161 ASP A O 1
ATOM 1307 N N . ILE A 1 162 ? -13.265 -11.958 14.447 1.00 85.19 162 ILE A N 1
ATOM 1308 C CA . ILE A 1 162 ? -12.177 -11.791 15.417 1.00 85.19 162 ILE A CA 1
ATOM 1309 C C . ILE A 1 162 ? -11.582 -10.375 15.395 1.00 85.19 162 ILE A C 1
ATOM 1311 O O . ILE A 1 162 ? -11.279 -9.817 16.450 1.00 85.19 162 ILE A O 1
ATOM 1315 N N . GLU A 1 163 ? -11.457 -9.766 14.214 1.00 85.31 163 GLU A N 1
ATOM 1316 C CA . GLU A 1 163 ? -10.955 -8.398 14.069 1.00 85.31 163 GLU A CA 1
ATOM 1317 C C . GLU A 1 163 ? -12.003 -7.377 14.508 1.00 85.31 163 GLU A C 1
ATOM 1319 O O . GLU A 1 163 ? -11.662 -6.385 15.151 1.00 85.31 163 GLU A O 1
ATOM 1324 N N . VAL A 1 164 ? -13.284 -7.649 14.244 1.00 83.88 164 VAL A N 1
ATOM 1325 C CA . VAL A 1 164 ? -14.397 -6.810 14.709 1.00 83.88 164 VAL A CA 1
ATOM 1326 C C . VAL A 1 164 ? -14.437 -6.767 16.233 1.00 83.88 164 VAL A C 1
ATOM 1328 O O . VAL A 1 164 ? -14.467 -5.685 16.817 1.00 83.88 164 VAL A O 1
ATOM 1331 N N . VAL A 1 165 ? -14.370 -7.929 16.889 1.00 83.62 165 VAL A N 1
ATOM 1332 C CA . VAL A 1 165 ? -14.338 -8.031 18.356 1.00 83.62 165 VAL A CA 1
ATOM 1333 C C . VAL A 1 165 ? -13.131 -7.290 18.927 1.00 83.62 165 VAL A C 1
ATOM 1335 O O . VAL A 1 165 ? -13.279 -6.550 19.900 1.00 83.62 165 VAL A O 1
ATOM 1338 N N . ARG A 1 166 ? -11.952 -7.439 18.308 1.00 86.56 166 ARG A N 1
ATOM 1339 C CA . ARG A 1 166 ? -10.738 -6.731 18.734 1.00 86.56 166 ARG A CA 1
ATOM 1340 C C . ARG A 1 166 ? -10.904 -5.214 18.638 1.00 86.56 166 ARG A C 1
ATOM 1342 O O . ARG A 1 166 ? -10.598 -4.520 19.601 1.00 86.56 166 ARG A O 1
ATOM 1349 N N . ILE A 1 167 ? -11.419 -4.703 17.518 1.00 87.19 167 ILE A N 1
ATOM 1350 C CA . ILE A 1 167 ? -11.649 -3.262 17.335 1.00 87.19 167 ILE A CA 1
ATOM 1351 C C . ILE A 1 167 ? -12.651 -2.737 18.359 1.00 87.19 167 ILE A C 1
ATOM 1353 O O . ILE A 1 167 ? -12.394 -1.709 18.977 1.00 87.19 167 ILE A O 1
ATOM 1357 N N . LEU A 1 168 ? -13.784 -3.419 18.542 1.00 83.12 168 LEU A N 1
ATOM 1358 C CA . LEU A 1 168 ? -14.805 -2.988 19.497 1.00 83.12 168 LEU A CA 1
ATOM 1359 C C . LEU A 1 168 ? -14.228 -2.902 20.909 1.00 83.12 168 LEU A C 1
ATOM 1361 O O . LEU A 1 168 ? -14.414 -1.894 21.587 1.00 83.12 168 LEU A O 1
ATOM 1365 N N . TRP A 1 169 ? -13.483 -3.926 21.326 1.00 85.25 169 TRP A N 1
ATOM 1366 C CA . TRP A 1 169 ? -12.803 -3.933 22.615 1.00 85.25 169 TRP A CA 1
ATOM 1367 C C . TRP A 1 169 ? -11.840 -2.755 22.770 1.00 85.25 169 TRP A C 1
ATOM 1369 O O . TRP A 1 169 ? -11.925 -2.024 23.757 1.00 85.25 169 TRP A O 1
ATOM 1379 N N . ASP A 1 170 ? -10.962 -2.551 21.787 1.00 86.12 170 ASP A N 1
ATOM 1380 C CA . ASP A 1 170 ? -9.998 -1.454 21.785 1.00 86.12 170 ASP A CA 1
ATOM 1381 C C . ASP A 1 170 ? -10.695 -0.097 21.920 1.00 86.12 170 ASP A C 1
ATOM 1383 O O . ASP A 1 170 ? -10.316 0.715 22.756 1.00 86.12 170 ASP A O 1
ATOM 1387 N N . VAL A 1 171 ? -11.743 0.142 21.129 1.00 85.56 171 VAL A N 1
ATOM 1388 C CA . VAL A 1 171 ? -12.472 1.415 21.117 1.00 85.56 171 VAL A CA 1
ATOM 1389 C C . VAL A 1 171 ? -13.180 1.672 22.453 1.00 85.56 171 VAL A C 1
ATOM 1391 O O . VAL A 1 171 ? -13.118 2.786 22.973 1.00 85.56 171 VAL A O 1
ATOM 1394 N N . ILE A 1 172 ? -13.816 0.650 23.036 1.00 81.12 172 ILE A N 1
ATOM 1395 C CA . ILE A 1 172 ? -14.469 0.750 24.351 1.00 81.12 172 ILE A CA 1
ATOM 1396 C C . ILE A 1 172 ? -13.433 1.067 25.433 1.00 81.12 172 ILE A C 1
ATOM 1398 O O . ILE A 1 172 ? -13.666 1.931 26.277 1.00 81.12 172 ILE A O 1
ATOM 1402 N N . MET A 1 173 ? -12.287 0.383 25.411 1.00 83.06 173 MET A N 1
ATOM 1403 C CA . MET A 1 173 ? -11.233 0.566 26.410 1.00 83.06 173 MET A CA 1
ATOM 1404 C C . MET A 1 173 ? -10.514 1.908 26.281 1.00 83.06 173 MET A C 1
ATOM 1406 O O . MET A 1 173 ? -10.185 2.511 27.306 1.00 83.06 173 MET A O 1
ATOM 1410 N N . ASP A 1 174 ? -10.329 2.399 25.054 1.00 84.31 174 ASP A N 1
ATOM 1411 C CA . ASP A 1 174 ? -9.763 3.720 24.766 1.00 84.31 174 ASP A CA 1
ATOM 1412 C C . ASP A 1 174 ? -10.682 4.853 25.276 1.00 84.31 174 ASP A C 1
ATOM 1414 O O . ASP A 1 174 ? -10.195 5.911 25.677 1.00 84.31 174 ASP A O 1
ATOM 1418 N N . ALA A 1 175 ? -12.002 4.632 25.330 1.00 79.56 175 ALA A N 1
ATOM 1419 C CA . ALA A 1 175 ? -12.972 5.595 25.863 1.00 79.56 175 ALA A CA 1
ATOM 1420 C C . ALA A 1 175 ? -13.020 5.652 27.406 1.00 79.56 175 ALA A C 1
ATOM 1422 O O . ALA A 1 175 ? -13.614 6.568 27.984 1.00 79.56 175 ALA A O 1
ATOM 1423 N N . VAL A 1 176 ? -12.414 4.691 28.110 1.00 80.19 176 VAL A N 1
ATOM 1424 C CA . VAL A 1 176 ? -12.395 4.681 29.579 1.00 80.19 176 VAL A CA 1
ATOM 1425 C C . VAL A 1 176 ? -11.382 5.701 30.102 1.00 80.19 176 VAL A C 1
ATOM 1427 O O . VAL A 1 176 ? -10.195 5.671 29.783 1.00 80.19 176 VAL A O 1
ATOM 1430 N N . GLN A 1 177 ? -11.823 6.582 31.000 1.00 74.81 177 GLN A N 1
ATOM 1431 C CA . GLN A 1 177 ? -10.926 7.516 31.677 1.00 74.81 177 GLN A CA 1
ATOM 1432 C C . GLN A 1 177 ? -10.112 6.811 32.779 1.00 74.81 177 GLN A C 1
ATOM 1434 O O . GLN A 1 177 ? -10.543 6.707 33.927 1.00 74.81 177 GLN A O 1
ATOM 1439 N N . TRP A 1 178 ? -8.894 6.378 32.448 1.00 75.94 178 TRP A N 1
ATOM 1440 C CA . TRP A 1 178 ? -7.977 5.693 33.375 1.00 75.94 178 TRP A CA 1
ATOM 1441 C C . TRP A 1 178 ? -7.217 6.619 34.343 1.00 75.94 178 TRP A C 1
ATOM 1443 O O . TRP A 1 178 ? -6.509 6.148 35.231 1.00 75.94 178 TRP A O 1
ATOM 1453 N N . SER A 1 179 ? -7.343 7.941 34.194 1.00 71.75 179 SER A N 1
ATOM 1454 C CA . SER A 1 179 ? -6.552 8.941 34.931 1.00 71.75 179 SER A CA 1
ATOM 1455 C C . SER A 1 179 ? -7.043 9.245 36.354 1.00 71.75 179 SER A C 1
ATOM 1457 O O . SER A 1 179 ? -6.437 10.061 37.055 1.00 71.75 179 SER A O 1
ATOM 1459 N N . GLY A 1 180 ? -8.120 8.604 36.816 1.00 66.00 180 GLY A N 1
ATOM 1460 C CA . GLY A 1 180 ? -8.606 8.773 38.182 1.00 66.00 180 GLY A CA 1
ATOM 1461 C C . GLY A 1 180 ? -7.605 8.226 39.203 1.00 66.00 180 GLY A C 1
ATOM 1462 O O . GLY A 1 180 ? -7.188 7.074 39.122 1.00 66.00 180 GLY A O 1
ATOM 1463 N N . LYS A 1 181 ? -7.250 9.030 40.217 1.00 66.62 181 LYS A N 1
ATOM 1464 C CA . LYS A 1 181 ? -6.413 8.592 41.359 1.00 66.62 181 LYS A CA 1
ATOM 1465 C C . LYS A 1 181 ? -7.064 7.476 42.193 1.00 66.62 181 LYS A C 1
ATOM 1467 O O . LYS A 1 181 ? -6.402 6.874 43.031 1.00 66.62 181 LYS A O 1
ATOM 1472 N N . ASN A 1 182 ? -8.359 7.226 41.994 1.00 80.31 182 ASN A N 1
ATOM 1473 C CA . ASN A 1 182 ? -9.136 6.220 42.701 1.00 80.31 182 ASN A CA 1
ATOM 1474 C C . ASN A 1 182 ? -9.389 5.008 41.793 1.00 80.31 182 ASN A C 1
ATOM 1476 O O . ASN A 1 182 ? -10.191 5.062 40.861 1.00 80.31 182 ASN A O 1
ATOM 1480 N N . GLN A 1 183 ? -8.742 3.892 42.119 1.00 76.88 183 GLN A N 1
ATOM 1481 C CA . GLN A 1 183 ? -8.825 2.644 41.361 1.00 76.88 183 GLN A CA 1
ATOM 1482 C C . GLN A 1 183 ? -10.261 2.089 41.270 1.00 76.88 183 GLN A C 1
ATOM 1484 O O . GLN A 1 183 ? -10.631 1.513 40.249 1.00 76.88 183 GLN A O 1
ATOM 1489 N N . GLN A 1 184 ? -11.105 2.342 42.280 1.00 77.06 184 GLN A N 1
ATOM 1490 C CA . GLN A 1 184 ? -12.520 1.957 42.272 1.00 77.06 184 GLN A CA 1
ATOM 1491 C C . GLN A 1 184 ? -13.338 2.780 41.264 1.00 77.06 184 GLN A C 1
ATOM 1493 O O . GLN A 1 184 ? -14.251 2.254 40.630 1.00 77.06 184 GLN A O 1
ATOM 1498 N N . GLN A 1 185 ? -13.022 4.070 41.095 1.00 73.94 185 GLN A N 1
ATOM 1499 C CA . GLN A 1 185 ? -13.698 4.913 40.103 1.00 73.94 185 GLN A CA 1
ATOM 1500 C C . GLN A 1 185 ? -13.346 4.475 38.683 1.00 73.94 185 GLN A C 1
ATOM 1502 O O . GLN A 1 185 ? -14.247 4.352 37.860 1.00 73.94 185 GLN A O 1
ATOM 1507 N N . ASN A 1 186 ? -12.079 4.151 38.421 1.00 74.81 186 ASN A N 1
ATOM 1508 C CA . ASN A 1 186 ? -11.656 3.644 37.115 1.00 74.81 186 ASN A CA 1
ATOM 1509 C C . ASN A 1 186 ? -12.348 2.308 36.791 1.00 74.81 186 ASN A C 1
ATOM 1511 O O . ASN A 1 186 ? -12.870 2.143 35.691 1.00 74.81 186 ASN A O 1
ATOM 1515 N N . ALA A 1 187 ? -12.435 1.392 37.766 1.00 75.44 187 ALA A N 1
ATOM 1516 C CA . ALA A 1 187 ? -13.146 0.122 37.609 1.00 75.44 187 ALA A CA 1
ATOM 1517 C C . ALA A 1 187 ? -14.643 0.319 37.310 1.00 75.44 187 ALA A C 1
ATOM 1519 O O . ALA A 1 187 ? -15.185 -0.323 36.415 1.00 75.44 187 ALA A O 1
ATOM 1520 N N . ASN A 1 188 ? -15.310 1.246 38.004 1.00 77.75 188 ASN A N 1
ATOM 1521 C CA . ASN A 1 188 ? -16.722 1.548 37.760 1.00 77.75 188 ASN A CA 1
ATOM 1522 C C . ASN A 1 188 ? -16.958 2.216 36.395 1.00 77.75 188 ASN A C 1
ATOM 1524 O O . ASN A 1 188 ? -17.959 1.920 35.744 1.00 77.75 188 ASN A O 1
ATOM 1528 N N . SER A 1 189 ? -16.056 3.092 35.947 1.00 72.94 189 SER A N 1
ATOM 1529 C CA . SER A 1 189 ? -16.119 3.709 34.615 1.00 72.94 189 SER A CA 1
ATOM 1530 C C . SER A 1 189 ? -15.920 2.676 33.507 1.00 72.94 189 SER A C 1
ATOM 1532 O O . SER A 1 189 ? -16.699 2.653 32.558 1.00 72.94 189 SER A O 1
ATOM 1534 N N . ALA A 1 190 ? -14.947 1.772 33.663 1.00 75.62 190 ALA A N 1
ATOM 1535 C CA . ALA A 1 190 ? -14.750 0.650 32.749 1.00 75.62 190 ALA A CA 1
ATOM 1536 C C . ALA A 1 190 ? -15.988 -0.254 32.696 1.00 75.62 190 ALA A C 1
ATOM 1538 O O . ALA A 1 190 ? -16.471 -0.573 31.616 1.00 75.62 190 ALA A O 1
ATOM 1539 N N . LEU A 1 191 ? -16.558 -0.606 33.855 1.00 75.31 191 LEU A N 1
ATOM 1540 C CA . LEU A 1 191 ? -17.777 -1.413 33.927 1.00 75.31 191 LEU A CA 1
ATOM 154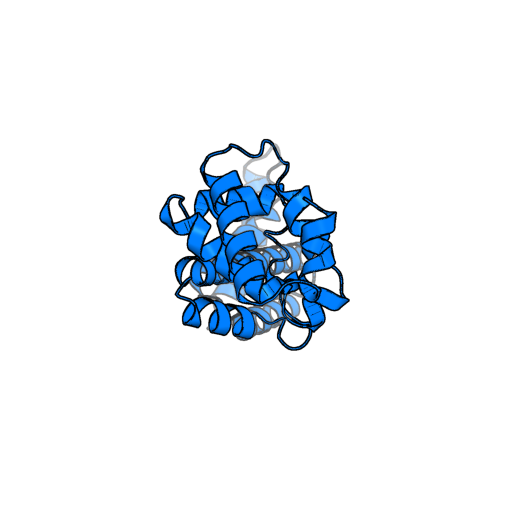1 C C . LEU A 1 191 ? -18.965 -0.733 33.245 1.00 75.31 191 LEU A C 1
ATOM 1543 O O . LEU A 1 191 ? -19.700 -1.404 32.535 1.00 75.31 191 LEU A O 1
ATOM 1547 N N . ARG A 1 192 ? -19.157 0.581 33.413 1.00 74.31 192 ARG A N 1
ATOM 1548 C CA . ARG A 1 192 ? -20.230 1.309 32.714 1.00 74.31 192 ARG A CA 1
ATOM 1549 C C . ARG A 1 192 ? -20.061 1.251 31.200 1.00 74.31 192 ARG A C 1
ATOM 1551 O O . ARG A 1 192 ? -21.030 0.950 30.512 1.00 74.31 192 ARG A O 1
ATOM 1558 N N . GLN A 1 193 ? -18.847 1.492 30.706 1.00 74.12 193 GLN A N 1
ATOM 1559 C CA . GLN A 1 193 ? -18.559 1.444 29.273 1.00 74.12 193 GLN A CA 1
ATOM 1560 C C . GLN A 1 193 ? -18.761 0.033 28.715 1.00 74.12 193 GLN A C 1
ATOM 1562 O O . GLN A 1 193 ? -19.512 -0.159 27.767 1.00 74.12 193 GLN A O 1
ATOM 1567 N N . VAL A 1 194 ? -18.196 -0.984 29.367 1.00 72.62 194 VAL A N 1
ATOM 1568 C CA . VAL A 1 194 ? -18.382 -2.378 28.953 1.00 72.62 194 VAL A CA 1
ATOM 1569 C C . VAL A 1 194 ? -19.862 -2.768 28.995 1.00 72.62 194 VAL A C 1
ATOM 1571 O O . VAL A 1 194 ? -20.352 -3.326 28.028 1.00 72.62 194 VAL A O 1
ATOM 1574 N N . MET A 1 195 ? -20.618 -2.428 30.042 1.00 65.62 195 MET A N 1
ATOM 1575 C CA . MET A 1 195 ? -22.039 -2.804 30.149 1.00 65.62 195 MET A CA 1
ATOM 1576 C C . MET A 1 195 ? -22.944 -2.101 29.129 1.00 65.62 195 MET A C 1
ATOM 1578 O O . MET A 1 195 ? -23.912 -2.710 28.680 1.00 65.62 195 MET A O 1
ATOM 1582 N N . CYS A 1 196 ? -22.631 -0.865 28.724 1.00 65.50 196 CYS A N 1
ATOM 1583 C CA . CYS A 1 196 ? -23.335 -0.195 27.623 1.00 65.50 196 CYS A CA 1
ATOM 1584 C C . CYS A 1 196 ? -23.162 -0.962 26.300 1.00 65.50 196 CYS A C 1
ATOM 1586 O O . CYS A 1 196 ? -24.100 -1.087 25.517 1.00 65.50 196 CYS A O 1
ATOM 1588 N N . PHE A 1 197 ? -21.968 -1.520 26.079 1.00 62.59 197 PHE A N 1
ATOM 1589 C CA . PHE A 1 197 ? -21.573 -2.128 24.809 1.00 62.59 197 PHE A CA 1
ATOM 1590 C C . PHE A 1 197 ? -21.626 -3.665 24.790 1.00 62.59 197 PHE A C 1
ATOM 1592 O O . PHE A 1 197 ? -21.611 -4.248 23.714 1.00 62.59 197 PHE A O 1
ATOM 1599 N N . VAL A 1 198 ? -21.773 -4.355 25.926 1.00 55.47 198 VAL A N 1
ATOM 1600 C CA . VAL A 1 198 ? -21.991 -5.817 25.995 1.00 55.47 198 VAL A CA 1
ATOM 1601 C C . VAL A 1 198 ? -23.215 -6.238 25.167 1.00 55.47 198 VAL A C 1
ATOM 1603 O O . VAL A 1 198 ? -23.234 -7.336 24.617 1.00 55.47 198 VAL A O 1
ATOM 1606 N N . PHE A 1 199 ? -24.190 -5.346 24.961 1.00 50.59 199 PHE A N 1
ATOM 1607 C CA . PHE A 1 199 ? -25.310 -5.571 24.041 1.00 50.59 199 PHE A CA 1
ATOM 1608 C C . PHE A 1 199 ? -24.894 -5.771 22.571 1.00 50.59 199 PHE A C 1
ATOM 1610 O O . PHE A 1 199 ? -25.570 -6.508 21.857 1.00 50.59 199 PHE A O 1
ATOM 1617 N N . LEU A 1 200 ? -23.771 -5.201 22.118 1.00 52.16 200 LEU A N 1
ATOM 1618 C CA . LEU A 1 200 ? -23.223 -5.444 20.775 1.00 52.16 200 LEU A CA 1
ATOM 1619 C C . LEU A 1 200 ? -22.650 -6.857 20.619 1.00 52.16 200 LEU A C 1
ATOM 1621 O O . LEU A 1 200 ? -22.659 -7.399 19.518 1.00 52.16 200 LEU A O 1
ATOM 1625 N N . GLN A 1 201 ? -22.179 -7.466 21.709 1.00 49.25 201 GLN A N 1
ATOM 1626 C CA . GLN A 1 201 ? -21.533 -8.782 21.703 1.00 49.25 201 GLN A CA 1
ATOM 1627 C C . GLN A 1 201 ? -22.536 -9.943 21.565 1.00 49.25 201 GLN A C 1
ATOM 1629 O O . GLN A 1 201 ? -22.148 -11.059 21.231 1.00 49.25 201 GLN A O 1
ATOM 1634 N N . PHE A 1 202 ? -23.826 -9.681 21.806 1.00 47.44 202 PHE A N 1
ATOM 1635 C CA . PHE A 1 202 ? -24.913 -10.658 21.680 1.00 47.44 202 PHE A CA 1
ATOM 1636 C C . PHE A 1 202 ? -25.622 -10.635 20.321 1.00 47.44 202 PHE A C 1
ATOM 1638 O O . PHE A 1 202 ? -26.532 -11.437 20.102 1.00 47.44 202 PHE A O 1
ATOM 1645 N N . PHE A 1 203 ? -25.237 -9.746 19.401 1.00 48.03 203 PHE A N 1
ATOM 1646 C CA . PHE A 1 203 ? -25.778 -9.782 18.049 1.00 48.03 203 PHE A CA 1
ATOM 1647 C C . PHE A 1 203 ? -24.983 -10.769 17.189 1.00 48.03 203 PHE A C 1
ATOM 1649 O O . PHE A 1 203 ? -23.768 -10.612 17.072 1.00 48.03 203 PHE A O 1
ATOM 1656 N N . PRO A 1 204 ? -25.640 -11.765 16.565 1.00 46.69 204 PRO A N 1
ATOM 1657 C CA . PRO A 1 204 ? -24.996 -12.546 15.524 1.00 46.69 204 PRO A CA 1
ATOM 1658 C C . PRO A 1 204 ? -24.701 -11.591 14.361 1.00 46.69 204 PRO A C 1
ATOM 1660 O O . PRO A 1 204 ? -25.622 -10.956 13.830 1.00 46.69 204 PRO A O 1
ATOM 1663 N N . PHE A 1 205 ? -23.417 -11.421 14.056 1.00 50.28 205 PHE A N 1
ATOM 1664 C CA . PHE A 1 205 ? -22.952 -10.805 12.817 1.00 50.28 205 PHE A CA 1
ATOM 1665 C C . PHE A 1 205 ? -23.053 -11.814 11.669 1.00 50.28 205 PHE A C 1
ATOM 1667 O O . PHE A 1 205 ? -22.950 -13.033 11.943 1.00 50.28 205 PHE A O 1
#

Organism: NCBI:txid34286

Foldseek 3Di:
DLVCLLVLVVDDPVRLLVVLLVVLVCVLVVVVVDQLLSRLVSNLDLVNQQVLSLVSSVLSNVVNNVVRDDVVSVCVSCVSNVCNVPVLSSHNPVQSDLVSVCVVCVVSVNNVVNVVVLVVVLVVLLVVLLVVLLVCVVVVHDVVVSLVVLVVSCVVSVDDPVSSVVSLVVSLLVPQDPPDPDPVVSVVSSVVSCVVCVVSVPDDD

Radius of gyration: 23.37 Å; Cα contacts (8 Å, |Δi|>4): 162; chains: 1; bounding box: 54×27×71 Å

Nearest PDB structures (foldseek):
  6o81-assembly1_B  TM=7.073E-01  e=3.038E+00  Homo sapiens
  6o85-assembly1_B  TM=6.680E-01  e=4.420E+00  Homo sapiens
  3jui-assembly1_A  TM=6.639E-01  e=4.854E+00  Homo sapiens
  7mq1-assembly1_B  TM=3.205E-01  e=5.087E+00  Streptococcus pneumoniae D39

Secondary structure (DSSP, 8-state):
-HHHHTTGGGS-HHHHHHHHHHHHHHHHTT-S---THHHHHHHT-HHHHHTTHHHHHHHHHHHHHHHHS-HHHHHHHHHHTT-TT-GGGGS-GGG-SHHHHHHHHHHTT-HHHHHHHHHHHHHHHHHHHHHHHHHHHHTT--HHHHHHHHHHHHHHHT--HHHHHHHHHHHHHHTS-TT-S-HHHHHHHHHHHHHHHHHHHTS--